Protein AF-A0AAD4PQE2-F1 (afdb_monomer)

Secondary structure (DSSP, 8-state):
-GGG-GGGS--TTSPPP--TTS-----BSS----B-PPPP--HHHHHHHHHHHHHHHHTTS------S-B--EEEEEEEEE-TTSPEEEEEEE--HHHHTTBPP----PPPHHHHHHT--SS-----SSTTGGGGT-----S-PPPB-SS-GGGSSEEEEEEE-SS-EEEEEE-STT-EEEEEEESSHHHHHHHHHHH--TTS-EEEE--HHHHHHHHHHHHHH-TT--EEE-

Mean predicted aligned error: 17.1 Å

Foldseek 3Di:
DCVVPVVVDDDPPDQDDDDPPDDDDWAFQDPDAAADDADDDDPVCVVVVVVVVVVCVVSVVDDDDDDSHDWYKDKDFDPDADPVRHTDIDIDTDCPSVVVGTDDDDDDDDDPVVVVVPDDPDDDDDDPVVVVCPVPPPPPDPQQQAEDPDDQVPWQQHEEEDEDPDWDWDWDCDPDNRIYIYTYDPDLVVVLVSVVVRDDQVTEHEYEDDPVSSVSCRVVCCVVCVSHHYYYD

InterPro domains:
  IPR043502 DNA/RNA polymerase superfamily [SSF56672] (3-122)
  IPR053134 RNA-directed DNA polymerase homolog [PTHR24559] (26-121)

Structure (mmCIF, N/CA/C/O backbone):
data_AF-A0AAD4PQE2-F1
#
_entry.id   AF-A0AAD4PQE2-F1
#
loop_
_atom_site.group_PDB
_atom_site.id
_atom_site.type_symbol
_atom_site.label_atom_id
_atom_site.label_alt_id
_atom_site.label_comp_id
_atom_site.label_asym_id
_atom_site.label_entity_id
_atom_site.label_seq_id
_atom_site.pdbx_PDB_ins_code
_atom_site.Cartn_x
_atom_site.Cartn_y
_atom_site.Cartn_z
_atom_site.occupancy
_atom_site.B_iso_or_equiv
_atom_site.auth_seq_id
_atom_site.auth_comp_id
_atom_site.auth_asym_id
_atom_site.auth_atom_id
_atom_site.pdbx_PDB_model_num
ATOM 1 N N . MET A 1 1 ? 8.855 13.771 -19.236 1.00 51.19 1 MET A N 1
ATOM 2 C CA . MET A 1 1 ? 7.438 13.335 -19.113 1.00 51.19 1 MET A CA 1
ATOM 3 C C . MET A 1 1 ? 6.855 13.584 -17.721 1.00 51.19 1 MET A C 1
ATOM 5 O O . MET A 1 1 ? 5.734 14.067 -17.658 1.00 51.19 1 MET A O 1
ATOM 9 N N . ILE A 1 2 ? 7.585 13.306 -16.632 1.00 50.81 2 ILE A N 1
ATOM 10 C CA . ILE A 1 2 ? 7.097 13.471 -15.245 1.00 50.81 2 ILE A CA 1
ATOM 11 C C . ILE A 1 2 ? 6.777 14.939 -14.909 1.00 50.81 2 ILE A C 1
ATOM 13 O O . ILE A 1 2 ? 5.687 15.231 -14.431 1.00 50.81 2 ILE A O 1
ATOM 17 N N . THR A 1 3 ? 7.640 15.883 -15.299 1.00 53.03 3 THR A N 1
ATOM 18 C CA . THR A 1 3 ? 7.457 17.333 -15.079 1.00 53.03 3 THR A CA 1
ATOM 19 C C . THR A 1 3 ? 6.183 17.924 -15.688 1.00 53.03 3 THR A C 1
ATOM 21 O O . THR A 1 3 ? 5.687 18.932 -15.200 1.00 53.03 3 THR A O 1
ATOM 24 N N . LYS A 1 4 ? 5.605 17.293 -16.721 1.00 66.00 4 LYS A N 1
ATOM 25 C CA . LYS A 1 4 ? 4.349 17.749 -17.348 1.00 66.00 4 LYS A CA 1
ATOM 26 C C . LYS A 1 4 ? 3.085 17.201 -16.668 1.00 66.00 4 LYS A C 1
ATOM 28 O O . LYS A 1 4 ? 1.998 17.681 -16.964 1.00 66.00 4 LYS A O 1
ATOM 33 N N . ARG A 1 5 ? 3.1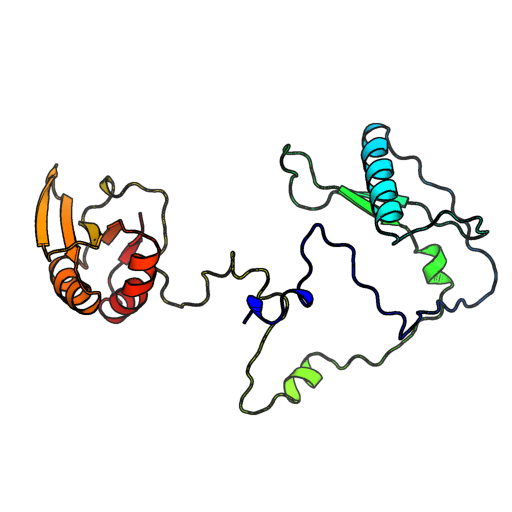95 16.183 -15.802 1.00 65.69 5 ARG A N 1
ATOM 34 C CA . ARG A 1 5 ? 2.055 15.495 -15.158 1.00 65.69 5 ARG A CA 1
ATOM 35 C C . ARG A 1 5 ? 2.313 15.203 -13.677 1.00 65.69 5 ARG A C 1
ATOM 37 O O . ARG A 1 5 ? 1.907 14.162 -13.180 1.00 65.69 5 ARG A O 1
ATOM 44 N N . ILE A 1 6 ? 2.972 16.124 -12.973 1.00 65.75 6 ILE A N 1
ATOM 45 C CA . ILE A 1 6 ? 3.325 15.967 -11.550 1.00 65.75 6 ILE A CA 1
ATOM 46 C C . ILE A 1 6 ? 2.075 15.689 -10.699 1.00 65.75 6 ILE A C 1
ATOM 48 O O . ILE A 1 6 ? 2.080 14.758 -9.910 1.00 65.75 6 ILE A O 1
ATOM 52 N N . LYS A 1 7 ? 0.962 16.386 -10.969 1.00 68.00 7 LYS A N 1
ATOM 53 C CA . LYS A 1 7 ? -0.331 16.205 -10.276 1.00 68.00 7 LYS A CA 1
ATOM 54 C C . LYS A 1 7 ? -0.959 14.807 -10.407 1.00 68.00 7 LYS A C 1
ATOM 56 O O . LYS A 1 7 ? -1.922 14.519 -9.711 1.00 68.00 7 LYS A O 1
ATOM 61 N N . ALA A 1 8 ? -0.489 13.974 -11.337 1.00 70.12 8 ALA A N 1
ATOM 62 C CA . ALA A 1 8 ? -0.991 12.611 -11.512 1.00 70.12 8 ALA A CA 1
ATOM 63 C C . ALA A 1 8 ? -0.262 11.589 -10.621 1.00 70.12 8 ALA A C 1
ATOM 65 O O . ALA A 1 8 ? -0.658 10.426 -10.590 1.00 70.12 8 ALA A O 1
ATOM 66 N N . PHE A 1 9 ? 0.807 12.000 -9.932 1.00 73.06 9 PHE A N 1
ATOM 67 C CA . PHE A 1 9 ? 1.588 11.152 -9.040 1.00 73.06 9 PHE A CA 1
ATOM 68 C C . PHE A 1 9 ? 1.399 11.626 -7.601 1.00 73.06 9 PHE A C 1
ATOM 70 O O . PHE A 1 9 ? 1.609 12.796 -7.309 1.00 73.06 9 PHE A O 1
ATOM 77 N N . SER A 1 10 ? 1.031 10.715 -6.702 1.00 67.69 10 SER A N 1
ATOM 78 C CA . SER A 1 10 ? 0.970 11.005 -5.269 1.00 67.69 10 SER A CA 1
ATOM 79 C C . SER A 1 10 ? 2.375 10.991 -4.665 1.00 67.69 10 SER A C 1
ATOM 81 O O . SER A 1 10 ? 3.104 10.007 -4.836 1.00 67.69 10 SER A O 1
ATOM 83 N N . THR A 1 11 ? 2.738 12.032 -3.921 1.00 67.00 11 THR A N 1
ATOM 84 C CA . THR A 1 11 ? 3.873 11.998 -2.989 1.00 67.00 11 THR A CA 1
ATOM 85 C C . THR A 1 11 ? 3.380 11.619 -1.589 1.00 67.00 11 THR A C 1
ATOM 87 O O . THR A 1 11 ? 2.189 11.703 -1.299 1.00 67.00 11 THR A O 1
ATOM 90 N N . SER A 1 12 ? 4.272 11.150 -0.713 1.00 62.12 12 SER A N 1
ATOM 91 C CA . SER A 1 12 ? 3.893 10.600 0.600 1.00 62.12 12 SER A CA 1
ATOM 92 C C . SER A 1 12 ? 3.268 11.612 1.571 1.00 62.12 12 SER A C 1
ATOM 94 O O . SER A 1 12 ? 2.661 11.184 2.543 1.00 62.12 12 SER A O 1
ATOM 96 N N . ASN A 1 13 ? 3.403 12.919 1.313 1.00 60.66 13 ASN A N 1
ATOM 97 C CA . ASN A 1 13 ? 2.971 13.999 2.213 1.00 60.66 13 ASN A CA 1
ATOM 98 C C . ASN A 1 13 ? 1.884 14.913 1.620 1.00 60.66 13 ASN A C 1
ATOM 100 O O . ASN A 1 13 ? 1.556 15.937 2.216 1.00 60.66 13 ASN A O 1
ATOM 104 N N . GLU A 1 14 ? 1.338 14.592 0.448 1.00 68.06 14 GLU A N 1
ATOM 105 C CA . GLU A 1 14 ? 0.245 15.373 -0.136 1.00 68.06 14 GLU A CA 1
ATOM 106 C C . GLU A 1 14 ? -1.115 14.851 0.336 1.00 68.06 14 GLU A C 1
ATOM 108 O O . GLU A 1 14 ? -1.351 13.642 0.391 1.00 68.06 14 GLU A O 1
ATOM 113 N N . ALA A 1 15 ? -2.029 15.774 0.650 1.00 68.19 15 ALA A N 1
ATOM 114 C CA . ALA A 1 15 ? -3.416 15.429 0.929 1.00 68.19 15 ALA A CA 1
ATOM 115 C C . ALA A 1 15 ? -4.009 14.675 -0.269 1.00 68.19 15 ALA A C 1
ATOM 117 O O . ALA A 1 15 ? -3.854 15.095 -1.420 1.00 68.19 15 ALA A O 1
ATOM 118 N N . LEU A 1 16 ? -4.683 13.555 0.001 1.00 71.25 16 LEU A N 1
ATOM 119 C CA . LEU A 1 16 ? -5.230 12.713 -1.056 1.00 71.25 16 LEU A CA 1
ATOM 120 C C . LEU A 1 16 ? -6.269 13.504 -1.868 1.00 71.25 16 LEU A C 1
ATOM 122 O O . LEU A 1 16 ? -7.258 13.976 -1.298 1.00 71.25 16 LEU A O 1
ATOM 126 N N . PRO A 1 17 ? -6.094 13.645 -3.195 1.00 72.06 17 PRO A N 1
ATOM 127 C CA . PRO A 1 17 ? -7.106 14.279 -4.020 1.00 72.06 17 PRO A CA 1
ATOM 128 C C . PRO A 1 17 ? -8.347 13.382 -4.059 1.00 72.06 17 PRO A C 1
ATOM 130 O O . PRO A 1 17 ? -8.258 12.194 -4.367 1.00 72.06 17 PRO A O 1
ATOM 133 N N . PHE A 1 18 ? -9.516 13.951 -3.776 1.00 70.00 18 PHE A N 1
ATOM 134 C CA . PHE A 1 18 ? -10.795 13.256 -3.899 1.00 70.00 18 PHE A CA 1
ATOM 135 C C . PHE A 1 18 ? -11.579 13.780 -5.105 1.00 70.00 18 PHE A C 1
ATOM 137 O O . PHE A 1 18 ? -11.436 14.930 -5.521 1.00 70.00 18 PHE A O 1
ATOM 144 N N . ASN A 1 19 ? -12.422 12.921 -5.673 1.00 70.62 19 ASN A N 1
ATOM 145 C CA . ASN A 1 19 ? -13.373 13.295 -6.709 1.00 70.62 19 ASN A CA 1
ATOM 146 C C . ASN A 1 19 ? -14.776 12.887 -6.252 1.00 70.62 19 ASN A C 1
ATOM 148 O O . ASN A 1 19 ? -15.021 11.719 -5.971 1.00 70.62 19 ASN A O 1
ATOM 152 N N . THR A 1 20 ? -15.697 13.845 -6.203 1.00 72.50 20 THR A N 1
ATOM 153 C CA . THR A 1 20 ? -17.081 13.635 -5.750 1.00 72.50 20 THR A CA 1
ATOM 154 C C . THR A 1 20 ? -18.014 13.158 -6.870 1.00 72.50 20 THR A C 1
ATOM 156 O O . THR A 1 20 ? -19.213 13.029 -6.652 1.00 72.50 20 THR A O 1
ATOM 159 N N . SER A 1 21 ? -17.498 12.902 -8.079 1.00 83.38 21 SER A N 1
ATOM 160 C CA . SER A 1 21 ? -18.322 12.526 -9.243 1.00 83.38 21 SER A CA 1
ATOM 161 C C . SER A 1 21 ? -19.103 11.225 -9.039 1.00 83.38 21 SER A C 1
ATOM 163 O O . SER A 1 21 ? -20.160 11.049 -9.637 1.00 83.38 21 SER A O 1
ATOM 165 N N . VAL A 1 22 ? -18.599 10.311 -8.204 1.00 84.31 22 VAL A N 1
ATOM 166 C CA . VAL A 1 22 ? -19.265 9.048 -7.871 1.00 84.31 22 VAL A CA 1
ATOM 167 C C . VAL A 1 22 ? -19.190 8.844 -6.364 1.00 84.31 22 VAL A C 1
ATOM 169 O O . VAL A 1 22 ? -18.102 8.815 -5.792 1.00 84.31 22 VAL A O 1
ATOM 172 N N . VAL A 1 23 ? -20.348 8.691 -5.724 1.00 86.50 23 VAL A N 1
ATOM 173 C CA . VAL A 1 23 ? -20.453 8.426 -4.285 1.00 86.50 23 VAL A CA 1
ATOM 174 C C . VAL A 1 23 ? -20.758 6.947 -4.080 1.00 86.50 23 VAL A C 1
ATOM 176 O O . VAL A 1 23 ? -21.785 6.445 -4.539 1.00 86.50 23 VAL A O 1
ATOM 179 N N . ALA A 1 24 ? -19.861 6.242 -3.393 1.00 86.38 24 ALA A N 1
ATOM 180 C CA . ALA A 1 24 ? -20.061 4.839 -3.058 1.00 86.38 24 ALA A CA 1
ATOM 181 C C . ALA A 1 24 ? -21.183 4.687 -2.018 1.00 86.38 24 ALA A C 1
ATOM 183 O O . ALA A 1 24 ? -21.185 5.366 -0.992 1.00 86.38 24 ALA A O 1
ATOM 184 N N . THR A 1 25 ? -22.120 3.772 -2.275 1.00 89.94 25 THR A N 1
ATOM 185 C CA . THR A 1 25 ? -23.204 3.426 -1.345 1.00 89.94 25 THR A CA 1
ATOM 186 C C . THR A 1 25 ? -23.055 1.974 -0.916 1.00 89.94 25 THR A C 1
ATOM 188 O O . THR A 1 25 ? -22.981 1.084 -1.762 1.00 89.94 25 THR A O 1
ATOM 191 N N . ILE A 1 26 ? -23.028 1.726 0.393 1.00 91.31 26 ILE A N 1
ATOM 192 C CA . ILE A 1 26 ? -22.961 0.373 0.954 1.00 91.31 26 ILE A CA 1
ATOM 193 C C . ILE A 1 26 ? -24.392 -0.106 1.183 1.00 91.31 26 ILE A C 1
ATOM 195 O O . ILE A 1 26 ? -25.116 0.468 1.992 1.00 91.31 26 ILE A O 1
ATOM 199 N N . ARG A 1 27 ? -24.805 -1.139 0.445 1.00 92.19 27 ARG A N 1
ATOM 200 C CA . ARG A 1 27 ? -26.125 -1.764 0.588 1.00 92.19 27 ARG A CA 1
ATOM 201 C C . ARG A 1 27 ? -26.031 -2.913 1.584 1.00 92.19 27 ARG A C 1
ATOM 203 O O . ARG A 1 27 ? -25.187 -3.791 1.409 1.00 92.19 27 ARG A O 1
ATOM 210 N N . THR A 1 28 ? -26.894 -2.920 2.587 1.00 91.75 28 THR A N 1
ATOM 211 C CA . THR A 1 28 ? -27.051 -4.024 3.540 1.00 91.75 28 THR A CA 1
ATOM 212 C C . THR A 1 28 ? -28.325 -4.813 3.243 1.00 91.75 28 THR A C 1
ATOM 214 O O . THR A 1 28 ? -29.230 -4.306 2.581 1.00 91.75 28 THR A O 1
ATOM 217 N N . GLU A 1 29 ? -28.372 -6.076 3.666 1.00 91.50 29 GLU A N 1
ATOM 218 C CA . GLU A 1 29 ? -29.553 -6.939 3.517 1.00 91.50 29 GLU A CA 1
ATOM 219 C C . GLU A 1 29 ? -30.709 -6.465 4.406 1.00 91.50 29 GLU A C 1
ATOM 221 O O . GLU A 1 29 ? -31.862 -6.431 3.978 1.00 91.50 29 GLU A O 1
ATOM 226 N N . ASP A 1 30 ? -30.377 -6.048 5.628 1.00 90.00 30 ASP A N 1
ATOM 227 C CA . ASP A 1 30 ? -31.276 -5.444 6.602 1.00 90.00 30 ASP A CA 1
ATOM 228 C C . ASP A 1 30 ? -30.780 -4.047 7.019 1.00 90.00 30 ASP A C 1
ATOM 230 O O . ASP A 1 30 ? -29.654 -3.644 6.729 1.00 90.00 30 ASP A O 1
ATOM 234 N N . ASN A 1 31 ? -31.640 -3.274 7.685 1.00 86.75 31 ASN A N 1
ATOM 235 C CA . ASN A 1 31 ? -31.277 -1.968 8.255 1.00 86.75 31 ASN A CA 1
ATOM 236 C C . ASN A 1 31 ? -30.878 -2.078 9.737 1.00 86.75 31 ASN A C 1
ATOM 238 O O . ASN A 1 31 ? -30.945 -1.090 10.476 1.00 86.75 31 ASN A O 1
ATOM 242 N N . GLU A 1 32 ? -30.503 -3.271 10.198 1.00 92.19 32 GLU A N 1
ATOM 243 C CA . GLU A 1 32 ? -30.131 -3.475 11.590 1.00 92.19 32 GLU A CA 1
ATOM 244 C C . GLU A 1 32 ? -28.663 -3.093 11.835 1.00 92.19 32 GLU A C 1
ATOM 246 O O . GLU A 1 32 ? -27.760 -3.537 11.120 1.00 92.19 32 GLU A O 1
ATOM 251 N N . PRO A 1 33 ? -28.377 -2.296 12.879 1.00 93.06 33 PRO A N 1
ATOM 252 C CA . PRO A 1 33 ? -27.019 -1.866 13.155 1.00 93.06 33 PRO A CA 1
ATOM 253 C C . PRO A 1 33 ? -26.133 -3.022 13.622 1.00 93.06 33 PRO A C 1
ATOM 255 O O . PRO A 1 33 ? -26.406 -3.693 14.618 1.00 93.06 33 PRO A O 1
ATOM 258 N N . VAL A 1 34 ? -24.996 -3.196 12.946 1.00 93.94 34 VAL A N 1
ATOM 259 C CA . VAL A 1 34 ? -23.957 -4.138 13.372 1.00 93.94 34 VAL A CA 1
ATOM 260 C C . VAL A 1 34 ? -23.061 -3.467 14.406 1.00 93.94 34 VAL A C 1
ATOM 262 O O . VAL A 1 34 ? -22.270 -2.576 14.085 1.00 93.94 34 VAL A O 1
ATOM 265 N N . TYR A 1 35 ? -23.153 -3.929 15.653 1.00 95.50 35 TYR A N 1
ATOM 266 C CA . TYR A 1 35 ? -22.290 -3.487 16.744 1.00 95.50 35 TYR A CA 1
ATOM 267 C C . TYR A 1 35 ? -21.337 -4.597 17.184 1.00 95.50 35 TYR A C 1
ATOM 269 O O . TYR A 1 35 ? -21.739 -5.707 17.536 1.00 95.50 35 TYR A O 1
ATOM 277 N N . SER A 1 36 ? -20.048 -4.280 17.211 1.00 94.88 36 SER A N 1
ATOM 278 C CA . SER A 1 36 ? -19.007 -5.138 17.768 1.00 94.88 36 SER A CA 1
ATOM 279 C C . SER A 1 36 ? -18.172 -4.380 18.782 1.00 94.88 36 SER A C 1
ATOM 281 O O . SER A 1 36 ? -17.771 -3.247 18.541 1.00 94.88 36 SER A O 1
ATOM 283 N N . LYS A 1 37 ? -17.911 -5.004 19.932 1.00 92.94 37 LYS A N 1
ATOM 284 C CA . LYS A 1 37 ? -17.111 -4.408 21.006 1.00 92.94 37 LYS A CA 1
ATOM 285 C C . LYS A 1 37 ? -15.669 -4.173 20.539 1.00 92.94 37 LYS A C 1
ATOM 287 O O . LYS A 1 37 ? -15.109 -5.021 19.851 1.00 92.94 37 LYS A O 1
ATOM 292 N N . LEU A 1 38 ? -15.078 -3.051 20.955 1.00 91.75 38 LEU A N 1
ATOM 293 C CA . LEU A 1 38 ? -13.665 -2.741 20.716 1.00 91.75 38 LEU A CA 1
ATOM 294 C C . LEU A 1 38 ? -12.747 -3.775 21.380 1.00 91.75 38 LEU A C 1
ATOM 296 O O . LEU A 1 38 ? -12.997 -4.201 22.512 1.00 91.75 38 LEU A O 1
ATOM 300 N N . TYR A 1 39 ? -11.673 -4.147 20.686 1.00 90.38 39 TYR A N 1
ATOM 301 C CA . TYR A 1 39 ? -10.624 -4.977 21.261 1.00 90.38 39 TYR A CA 1
ATOM 302 C C . TYR A 1 39 ? -9.694 -4.116 22.125 1.00 90.38 39 TYR A C 1
ATOM 304 O O . TYR A 1 39 ? -9.308 -3.026 21.695 1.00 90.38 39 TYR A O 1
ATOM 312 N N . PRO A 1 40 ? -9.312 -4.575 23.328 1.00 86.06 40 PRO A N 1
ATOM 313 C CA . PRO A 1 40 ? -8.261 -3.914 24.081 1.00 86.06 40 PRO A CA 1
ATOM 314 C C . PRO A 1 40 ? -6.931 -4.114 23.350 1.00 86.06 40 PRO A C 1
ATOM 316 O O . PRO A 1 40 ? -6.582 -5.238 22.989 1.00 86.06 40 PRO A O 1
ATOM 319 N N . TYR A 1 41 ? -6.183 -3.033 23.143 1.00 82.88 41 TYR A N 1
ATOM 320 C CA . TYR A 1 41 ? -4.818 -3.101 22.628 1.00 82.88 41 TYR A CA 1
ATOM 321 C C . TYR A 1 41 ? -3.804 -2.819 23.752 1.00 82.88 41 TYR A C 1
ATOM 323 O O . TYR A 1 41 ? -4.121 -2.090 24.694 1.00 82.88 41 TYR A O 1
ATOM 331 N N . PRO A 1 42 ? -2.586 -3.392 23.688 1.00 82.31 42 PRO A N 1
ATOM 332 C CA . PRO A 1 42 ? -1.534 -3.122 24.668 1.00 82.31 42 PRO A CA 1
ATOM 333 C C . PRO A 1 42 ? -1.121 -1.644 24.694 1.00 82.31 42 PRO A C 1
ATOM 335 O O . PRO A 1 42 ? -1.102 -0.987 23.653 1.00 82.31 42 PRO A O 1
ATOM 338 N N . ASN A 1 43 ? -0.692 -1.143 25.857 1.00 80.75 43 ASN A N 1
ATOM 339 C CA . ASN A 1 43 ? -0.325 0.271 26.040 1.00 80.75 43 ASN A CA 1
ATOM 340 C C . ASN A 1 43 ? 0.721 0.767 25.026 1.00 80.75 43 ASN A C 1
ATOM 342 O O . ASN A 1 43 ? 0.568 1.857 24.487 1.00 80.75 43 ASN A O 1
ATOM 346 N N . GLY A 1 44 ? 1.719 -0.055 24.676 1.00 82.56 44 GLY A N 1
ATOM 347 C CA . GLY A 1 44 ? 2.760 0.296 23.693 1.00 82.56 44 GLY A CA 1
ATOM 348 C C . GLY A 1 44 ? 2.278 0.441 22.239 1.00 82.56 44 GLY A C 1
ATOM 349 O O . GLY A 1 44 ? 3.078 0.678 21.335 1.00 82.56 44 GLY A O 1
ATOM 350 N N . VAL A 1 45 ? 0.983 0.251 21.984 1.00 85.50 45 VAL A N 1
ATOM 351 C CA . VAL A 1 45 ? 0.342 0.443 20.676 1.00 85.50 45 VAL A CA 1
ATOM 352 C C . VAL A 1 45 ? -0.575 1.672 20.677 1.00 85.50 45 VAL A C 1
ATOM 354 O O . VAL A 1 45 ? -0.916 2.177 19.611 1.00 85.50 45 VAL A O 1
ATOM 357 N N . SER A 1 46 ? -0.929 2.197 21.854 1.00 86.50 46 SER A N 1
ATOM 358 C CA . SER A 1 46 ? -1.867 3.313 22.002 1.00 86.50 46 SER A CA 1
ATOM 359 C C . SER A 1 46 ? -1.409 4.572 21.275 1.00 86.50 46 SER A C 1
ATOM 361 O O . SER A 1 46 ? -2.185 5.170 20.532 1.0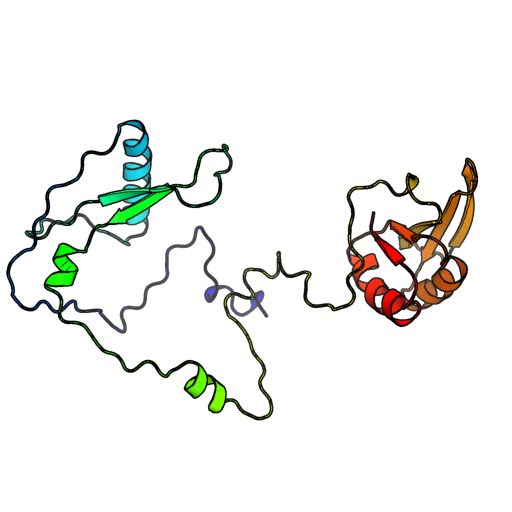0 86.50 46 SER A O 1
ATOM 363 N N . ASP A 1 47 ? -0.138 4.938 21.434 1.00 89.06 47 ASP A N 1
ATOM 364 C CA . ASP A 1 47 ? 0.417 6.151 20.825 1.00 89.06 47 ASP A CA 1
ATOM 365 C C . ASP A 1 47 ? 0.388 6.071 19.298 1.00 89.06 47 ASP A C 1
ATOM 367 O O . ASP A 1 47 ? -0.000 7.024 18.627 1.00 89.06 47 ASP A O 1
ATOM 371 N N . PHE A 1 48 ? 0.696 4.894 18.743 1.00 90.00 48 PHE A N 1
ATOM 372 C CA . PHE A 1 48 ? 0.592 4.645 17.307 1.00 90.00 48 PHE A CA 1
ATOM 373 C C . PHE A 1 48 ? -0.846 4.829 16.804 1.00 90.00 48 PHE A C 1
ATOM 375 O O . PHE A 1 48 ? -1.066 5.527 15.819 1.00 90.00 48 PHE A O 1
ATOM 382 N N . VAL A 1 49 ? -1.829 4.240 17.493 1.00 91.19 49 VAL A N 1
ATOM 383 C CA . VAL A 1 49 ? -3.246 4.339 17.103 1.00 91.19 49 VAL A CA 1
ATOM 384 C C . VAL A 1 49 ? -3.728 5.790 17.152 1.00 91.19 49 VAL A C 1
ATOM 386 O O . VAL A 1 49 ? -4.371 6.249 16.211 1.00 91.19 49 VAL A O 1
ATOM 389 N N . ASN A 1 50 ? -3.396 6.525 18.214 1.00 91.19 50 ASN A N 1
ATOM 390 C CA . ASN A 1 50 ? -3.795 7.924 18.368 1.00 91.19 50 ASN A CA 1
ATOM 391 C C . ASN A 1 50 ? -3.158 8.830 17.305 1.00 91.19 50 ASN A C 1
ATOM 393 O O . ASN A 1 50 ? -3.838 9.706 16.764 1.00 91.19 50 ASN A O 1
ATOM 397 N N . ASN A 1 51 ? -1.885 8.600 16.974 1.00 92.25 51 ASN A N 1
ATOM 398 C CA . ASN A 1 51 ? -1.188 9.340 15.923 1.00 92.25 51 ASN A CA 1
ATOM 399 C C . ASN A 1 51 ? -1.815 9.073 14.549 1.00 92.25 51 ASN A C 1
ATOM 401 O O . ASN A 1 51 ? -2.115 10.021 13.828 1.00 92.25 51 ASN A O 1
ATOM 405 N N . GLU A 1 52 ? -2.089 7.808 14.219 1.00 91.94 52 GLU A N 1
ATOM 406 C CA . GLU A 1 52 ? -2.733 7.429 12.955 1.00 91.94 52 GLU A CA 1
ATOM 407 C C . GLU A 1 52 ? -4.130 8.060 12.830 1.00 91.94 52 GLU A C 1
ATOM 409 O O . GLU A 1 52 ? -4.456 8.676 11.818 1.00 91.94 52 GLU A O 1
ATOM 414 N N . ILE A 1 53 ? -4.953 7.975 13.883 1.00 93.25 53 ILE A N 1
ATOM 415 C CA . ILE A 1 53 ? -6.286 8.598 13.909 1.00 93.25 53 ILE A CA 1
ATOM 416 C C . ILE A 1 53 ? -6.186 10.115 13.712 1.00 93.25 53 ILE A C 1
ATOM 418 O O . ILE A 1 53 ? -6.977 10.681 12.957 1.00 93.25 53 ILE A O 1
ATOM 422 N N . SER A 1 54 ? -5.220 10.772 14.358 1.00 93.88 54 SER A N 1
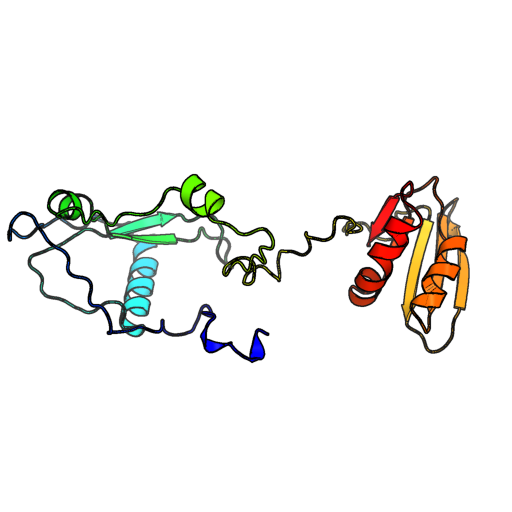ATOM 423 C CA . SER A 1 54 ? -5.018 12.220 14.229 1.00 93.88 54 SER A CA 1
ATOM 424 C C . SER A 1 54 ? -4.646 12.611 12.799 1.00 93.88 54 SER A C 1
ATOM 426 O O . SER A 1 54 ? -5.248 13.531 12.252 1.00 93.88 54 SER A O 1
ATOM 428 N N . GLN A 1 55 ? -3.743 11.864 12.156 1.00 91.19 55 GLN A N 1
ATOM 429 C CA . GLN A 1 55 ? -3.367 12.094 10.757 1.00 91.19 55 GLN A CA 1
ATOM 430 C C . GLN A 1 55 ? -4.550 11.889 9.801 1.00 91.19 55 GLN A C 1
ATOM 432 O O . GLN A 1 55 ? -4.757 12.684 8.886 1.00 91.19 55 GLN A O 1
ATOM 437 N N . LEU A 1 56 ? -5.369 10.854 10.020 1.00 91.19 56 LEU A N 1
ATOM 438 C CA . LEU A 1 56 ? -6.561 10.602 9.203 1.00 91.19 56 LEU A CA 1
ATOM 439 C C . LEU A 1 56 ? -7.638 11.686 9.379 1.00 91.19 56 LEU A C 1
ATOM 441 O O . LEU A 1 56 ? -8.350 11.999 8.421 1.00 91.19 56 LEU A O 1
ATOM 445 N N . LEU A 1 57 ? -7.774 12.242 10.589 1.00 92.81 57 LEU A N 1
ATOM 446 C CA . LEU A 1 57 ? -8.670 13.366 10.877 1.00 92.81 57 LEU A CA 1
ATOM 447 C C . LEU A 1 57 ? -8.178 14.653 10.208 1.00 92.81 57 LEU A C 1
ATOM 449 O O . LEU A 1 57 ? -8.967 15.332 9.555 1.00 92.81 57 LEU A O 1
ATOM 453 N N . GLU A 1 58 ? -6.888 14.968 10.337 1.00 90.81 58 GLU A N 1
ATOM 454 C CA . GLU A 1 58 ? -6.265 16.140 9.710 1.00 90.81 58 GLU A CA 1
ATOM 455 C C . GLU A 1 58 ? -6.331 16.061 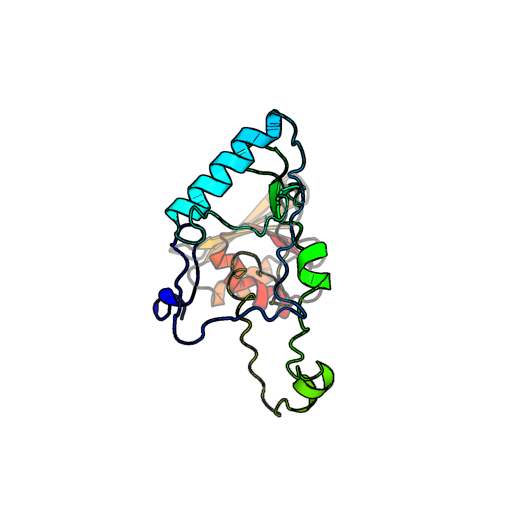8.179 1.00 90.81 58 GLU A C 1
ATOM 457 O O . GLU A 1 58 ? -6.664 17.041 7.514 1.00 90.81 58 GLU A O 1
ATOM 462 N N . GLY A 1 59 ? -6.122 14.867 7.617 1.00 86.88 59 GLY A N 1
ATOM 463 C CA . GLY A 1 59 ? -6.269 14.596 6.188 1.00 86.88 59 GLY A CA 1
ATOM 464 C C . GLY A 1 59 ? -7.715 14.588 5.678 1.00 86.88 59 GLY A C 1
ATOM 465 O O . GLY A 1 59 ? -7.928 14.393 4.483 1.00 86.88 59 GLY A O 1
ATOM 466 N N . GLY A 1 60 ? -8.717 14.757 6.551 1.00 88.12 60 GLY A N 1
ATOM 467 C CA . GLY A 1 60 ? -10.135 14.762 6.178 1.00 88.12 60 GLY A CA 1
ATOM 468 C C . GLY A 1 60 ? -10.668 13.415 5.673 1.00 88.12 60 GLY A C 1
ATOM 469 O O . GLY A 1 60 ? -11.726 13.370 5.047 1.00 88.12 60 GLY A O 1
ATOM 470 N N . ILE A 1 61 ? -9.949 12.317 5.931 1.00 89.12 61 ILE A N 1
ATOM 471 C CA . ILE A 1 61 ? -10.309 10.961 5.486 1.00 89.12 61 ILE A CA 1
ATOM 472 C C . ILE A 1 61 ? -11.399 10.378 6.391 1.00 89.12 61 ILE A C 1
ATOM 474 O O . ILE A 1 61 ? -12.306 9.687 5.923 1.00 89.12 61 ILE A O 1
ATOM 478 N N . ILE A 1 62 ? -11.327 10.666 7.694 1.00 93.19 62 ILE A N 1
ATOM 479 C CA . ILE A 1 62 ? -12.325 10.255 8.688 1.00 93.19 62 ILE A CA 1
ATOM 480 C C . ILE A 1 62 ? -12.903 11.470 9.414 1.00 93.19 62 ILE A C 1
ATOM 482 O O . ILE A 1 62 ? -12.352 12.567 9.379 1.00 93.19 62 ILE A O 1
ATOM 486 N N . ARG A 1 63 ? -14.024 11.265 10.111 1.00 94.88 63 ARG A N 1
ATOM 487 C CA . ARG A 1 63 ? -14.653 12.284 10.958 1.00 94.88 63 ARG A CA 1
ATOM 488 C C . ARG A 1 63 ? -15.223 11.666 12.233 1.00 94.88 63 ARG A C 1
ATOM 490 O O . ARG A 1 63 ? -15.643 10.505 12.199 1.00 94.88 63 ARG A O 1
ATOM 497 N N . PRO A 1 64 ? -15.329 12.432 13.330 1.00 95.56 64 PRO A N 1
ATOM 498 C CA . PRO A 1 64 ? -16.082 11.999 14.498 1.00 95.56 64 PRO A CA 1
ATOM 499 C C . PRO A 1 64 ? -17.533 11.688 14.116 1.00 95.56 64 PRO A C 1
ATOM 501 O O . PRO A 1 64 ? -18.160 12.410 13.335 1.00 95.56 64 PRO A O 1
ATOM 504 N N . SER A 1 65 ? -18.082 10.608 14.666 1.00 95.56 65 SER A N 1
ATOM 505 C CA . SER A 1 65 ? -19.458 10.189 14.400 1.00 95.56 65 SER A CA 1
ATOM 506 C C . SER A 1 65 ? -20.131 9.648 15.660 1.00 95.56 65 SER A C 1
ATOM 508 O O . SER A 1 65 ? -19.469 9.194 16.591 1.00 95.56 65 SER A O 1
ATOM 510 N N . LYS A 1 66 ? -21.465 9.714 15.688 1.00 95.25 66 LYS A N 1
ATOM 511 C CA . LYS A 1 66 ? -22.320 9.073 16.696 1.00 95.25 66 LYS A CA 1
ATOM 512 C C . LYS A 1 66 ? -23.182 8.034 15.982 1.00 95.25 66 LYS A C 1
ATOM 514 O O . LYS A 1 66 ? -24.319 8.321 15.621 1.00 95.25 66 LYS A O 1
ATOM 519 N N . SER A 1 67 ? -22.592 6.881 15.679 1.00 93.50 67 SER A N 1
ATOM 520 C CA . SER A 1 67 ? -23.235 5.813 14.905 1.00 93.50 67 SER A CA 1
ATOM 521 C C . SER A 1 67 ? -23.742 4.690 15.808 1.00 93.50 67 SER A C 1
ATOM 523 O O . SER A 1 67 ? -23.117 4.376 16.818 1.00 93.50 67 SER A O 1
ATOM 525 N N . ALA A 1 68 ? -24.849 4.056 15.416 1.00 94.12 68 ALA A N 1
ATOM 526 C CA . ALA A 1 68 ? -25.291 2.790 16.005 1.00 94.12 68 ALA A CA 1
ATOM 527 C C . ALA A 1 68 ? -24.427 1.598 15.538 1.00 94.12 68 ALA A C 1
ATOM 529 O O . ALA A 1 68 ? -24.396 0.558 16.192 1.00 94.12 68 ALA A O 1
ATOM 530 N N . TYR A 1 69 ? -23.702 1.759 14.427 1.00 94.94 69 TYR A N 1
ATOM 531 C CA . TYR A 1 69 ? -22.765 0.770 13.900 1.00 94.94 69 TYR A CA 1
ATOM 532 C C . TYR A 1 69 ? -21.394 0.933 14.555 1.00 94.94 69 TYR A C 1
ATOM 534 O O . TYR A 1 69 ? -20.905 2.054 14.698 1.00 94.94 69 TYR A O 1
ATOM 542 N N . ASN A 1 70 ? -20.742 -0.183 14.889 1.00 95.38 70 ASN A N 1
ATOM 543 C CA . ASN A 1 70 ? -19.374 -0.173 15.403 1.00 95.38 70 ASN A CA 1
ATOM 544 C C . ASN A 1 70 ? -18.592 -1.407 14.944 1.00 95.38 70 ASN A C 1
ATOM 546 O O . ASN A 1 70 ? -19.054 -2.536 15.113 1.00 95.38 70 ASN A O 1
ATOM 550 N N . SER A 1 71 ? -17.387 -1.191 14.419 1.00 95.88 71 SER A N 1
ATOM 551 C CA . SER A 1 71 ? -16.437 -2.246 14.041 1.00 95.88 71 SER A CA 1
ATOM 552 C C . SER A 1 71 ? -15.116 -2.028 14.783 1.00 95.88 71 SER A C 1
ATOM 554 O O . SER A 1 71 ? -14.641 -0.891 14.830 1.00 95.88 71 SER A O 1
ATOM 556 N N . PRO A 1 72 ? -14.524 -3.064 15.401 1.00 94.88 72 PRO A N 1
ATOM 557 C CA . PRO A 1 72 ? -13.325 -2.898 16.203 1.00 94.88 72 PRO A CA 1
ATOM 558 C C . PRO A 1 72 ? -12.088 -2.677 15.335 1.00 94.88 72 PRO A C 1
ATOM 560 O O . PRO A 1 72 ? -11.966 -3.228 14.242 1.00 94.88 72 PRO A O 1
ATOM 563 N N . ALA A 1 73 ? -11.156 -1.883 15.857 1.00 92.25 73 ALA A N 1
ATOM 564 C CA . ALA A 1 73 ? -9.845 -1.677 15.262 1.00 92.25 73 ALA A CA 1
ATOM 565 C C . ALA A 1 73 ? -8.801 -2.603 15.904 1.00 92.25 73 ALA A C 1
ATOM 567 O O . ALA A 1 73 ? -8.901 -2.956 17.081 1.00 92.25 73 ALA A O 1
ATOM 568 N N . TRP A 1 74 ? -7.792 -2.979 15.129 1.00 90.69 74 TRP A N 1
ATOM 569 C CA . TRP A 1 74 ? -6.668 -3.813 15.540 1.00 90.69 74 TRP A CA 1
ATOM 570 C C . TRP A 1 74 ? -5.391 -3.353 14.828 1.00 90.69 74 TRP A C 1
ATOM 572 O O . TRP A 1 74 ? -5.454 -2.799 13.732 1.00 90.69 74 TRP A O 1
ATOM 582 N N . VAL A 1 75 ? -4.223 -3.587 15.429 1.00 91.62 75 VAL A N 1
ATOM 583 C CA . VAL A 1 75 ? -2.927 -3.226 14.836 1.00 91.62 75 VAL A CA 1
ATOM 584 C C . VAL A 1 75 ? -2.164 -4.471 14.415 1.00 91.62 75 VAL A C 1
ATOM 586 O O . VAL A 1 75 ? -1.988 -5.401 15.198 1.00 91.62 75 VAL A O 1
ATOM 589 N N . VAL A 1 76 ? -1.695 -4.477 13.171 1.00 90.31 76 VAL A N 1
ATOM 590 C CA . VAL A 1 76 ? -0.875 -5.559 12.617 1.00 90.31 76 VAL A CA 1
ATOM 591 C C . VAL A 1 76 ? 0.518 -5.057 12.273 1.00 90.31 76 VAL A C 1
ATOM 593 O O . VAL A 1 76 ? 0.687 -3.921 11.826 1.00 90.31 76 VAL A O 1
ATOM 596 N N . ASP A 1 77 ? 1.507 -5.928 12.439 1.00 89.81 77 ASP A N 1
ATOM 597 C CA . ASP A 1 77 ? 2.855 -5.685 11.941 1.00 89.81 77 ASP A CA 1
ATOM 598 C C . ASP A 1 77 ? 2.857 -5.790 10.407 1.00 89.81 77 ASP A C 1
ATOM 600 O O . ASP A 1 77 ? 2.318 -6.729 9.815 1.00 89.81 77 ASP A O 1
ATOM 604 N N . LYS A 1 78 ? 3.485 -4.818 9.757 1.00 87.31 78 LYS A N 1
ATOM 605 C CA . LYS A 1 78 ? 3.786 -4.792 8.329 1.00 87.31 78 LYS A CA 1
ATOM 606 C C . LYS A 1 78 ? 5.263 -5.125 8.137 1.00 87.31 78 LYS A C 1
ATOM 608 O O . LYS A 1 78 ? 6.112 -4.736 8.931 1.00 87.31 78 LYS A O 1
ATOM 613 N N . ASN A 1 79 ? 5.572 -5.809 7.038 1.00 83.81 79 ASN A N 1
ATOM 614 C CA . ASN A 1 79 ? 6.953 -6.091 6.660 1.00 83.81 79 ASN A CA 1
ATOM 615 C C . ASN A 1 79 ? 7.763 -4.794 6.488 1.00 83.81 79 ASN A C 1
ATOM 617 O O . ASN A 1 79 ? 7.285 -3.822 5.895 1.00 83.81 79 ASN A O 1
ATOM 621 N N . GLY A 1 80 ? 9.008 -4.829 6.959 1.00 82.38 80 GLY A N 1
ATOM 622 C CA . GLY A 1 80 ? 9.928 -3.696 6.966 1.00 82.38 80 GLY A CA 1
ATOM 623 C C . GLY A 1 80 ? 10.053 -3.048 8.343 1.00 82.38 80 GLY A C 1
ATOM 624 O O . GLY A 1 80 ? 9.207 -3.236 9.220 1.00 82.38 80 GLY A O 1
ATOM 625 N N . PHE A 1 81 ? 11.125 -2.282 8.500 1.00 80.62 81 PHE A N 1
ATOM 626 C CA . PHE A 1 81 ? 11.409 -1.522 9.706 1.00 80.62 81 PHE A CA 1
ATOM 627 C C . PHE A 1 81 ? 11.275 -0.029 9.413 1.00 80.62 81 PHE A C 1
ATOM 629 O O . PHE A 1 81 ? 11.459 0.396 8.268 1.00 80.62 81 PHE A O 1
ATOM 636 N N . ASP A 1 82 ? 10.897 0.741 10.423 1.00 76.00 82 ASP A N 1
ATOM 637 C CA . ASP A 1 82 ? 11.007 2.190 10.383 1.00 76.00 82 ASP A CA 1
ATOM 638 C C . ASP A 1 82 ? 12.484 2.615 10.477 1.00 76.00 82 ASP A C 1
ATOM 640 O O . ASP A 1 82 ? 13.395 1.797 10.643 1.00 76.00 82 ASP A O 1
ATOM 644 N N . SER A 1 83 ? 12.725 3.918 10.351 1.00 73.50 83 SER A N 1
ATOM 645 C CA . SER A 1 83 ? 14.055 4.528 10.462 1.00 73.50 83 SER A CA 1
ATOM 646 C C . SER A 1 83 ? 14.739 4.260 11.811 1.00 73.50 83 SER A C 1
ATOM 648 O O . SER A 1 83 ? 15.951 4.425 11.923 1.00 73.50 83 SER A O 1
ATOM 650 N N . GLU A 1 84 ? 13.970 3.860 12.826 1.00 77.75 84 GLU A N 1
ATOM 651 C CA . GLU A 1 84 ? 14.406 3.601 14.199 1.00 77.75 84 GLU A CA 1
ATOM 652 C C . GLU A 1 84 ? 14.618 2.098 14.471 1.00 77.75 84 GLU A C 1
ATOM 654 O O . GLU A 1 84 ? 15.031 1.714 15.564 1.00 77.75 84 GLU A O 1
ATOM 659 N N . GLY A 1 85 ? 14.385 1.235 13.474 1.00 78.38 85 GLY A N 1
ATOM 660 C CA . GLY A 1 85 ? 14.557 -0.213 13.579 1.00 78.38 85 GLY A CA 1
ATOM 661 C C . GLY A 1 85 ? 13.367 -0.955 14.198 1.00 78.38 85 GLY A C 1
ATOM 662 O O . GLY A 1 85 ? 13.467 -2.160 14.439 1.00 78.38 85 GLY A O 1
ATOM 663 N N . ASN A 1 86 ? 12.231 -0.293 14.432 1.00 78.81 86 ASN A N 1
ATOM 664 C CA . ASN A 1 86 ? 11.001 -0.944 14.879 1.00 78.81 86 ASN A CA 1
ATOM 665 C C . ASN A 1 86 ? 10.199 -1.464 13.688 1.00 78.81 86 ASN A C 1
ATOM 667 O O . ASN A 1 86 ? 10.281 -0.953 12.575 1.00 78.81 86 ASN A O 1
ATOM 671 N N . LYS A 1 87 ? 9.385 -2.500 13.905 1.00 82.50 87 LYS A N 1
ATOM 672 C CA . LYS A 1 87 ? 8.488 -3.002 12.858 1.00 82.50 87 LYS A CA 1
ATOM 673 C C . LYS A 1 87 ? 7.479 -1.927 12.464 1.00 82.50 87 LYS A C 1
ATOM 675 O O . LYS A 1 87 ? 6.824 -1.345 13.330 1.00 82.50 87 LYS A O 1
ATOM 680 N N . ASN A 1 88 ? 7.279 -1.754 11.160 1.00 85.94 88 ASN A N 1
ATOM 681 C CA . ASN A 1 88 ? 6.190 -0.925 10.660 1.00 85.94 88 ASN A CA 1
ATOM 682 C C . ASN A 1 88 ? 4.845 -1.507 11.110 1.00 85.94 88 ASN A C 1
ATOM 684 O O . ASN A 1 88 ? 4.639 -2.715 11.052 1.00 85.94 88 ASN A O 1
ATOM 688 N N . LYS A 1 89 ? 3.909 -0.658 11.530 1.00 89.31 89 LYS A N 1
ATOM 689 C CA . LYS A 1 89 ? 2.575 -1.067 11.997 1.00 89.31 89 LYS A CA 1
ATOM 690 C C . LYS A 1 89 ? 1.494 -0.561 11.042 1.00 89.31 89 LYS A C 1
ATOM 692 O O . LYS A 1 89 ? 1.710 0.388 10.292 1.00 89.31 89 LYS A O 1
ATOM 697 N N . ARG A 1 90 ? 0.325 -1.203 11.044 1.00 90.75 90 ARG A N 1
ATOM 698 C CA . ARG A 1 90 ? -0.870 -0.762 10.308 1.00 90.75 90 ARG A CA 1
ATOM 699 C C . ARG A 1 90 ? -2.107 -0.882 11.188 1.00 90.75 90 ARG A C 1
ATOM 701 O O . ARG A 1 90 ? -2.342 -1.939 11.771 1.00 90.75 90 ARG A O 1
ATOM 708 N N . LEU A 1 91 ? -2.917 0.174 11.211 1.00 92.12 91 LEU A N 1
ATOM 709 C CA . LEU A 1 91 ? -4.260 0.155 11.784 1.00 92.12 91 LEU A CA 1
ATOM 710 C C . LEU A 1 91 ? -5.232 -0.539 10.815 1.00 92.12 91 LEU A C 1
ATOM 712 O O . LEU A 1 91 ? -5.303 -0.195 9.637 1.00 92.12 91 LEU A O 1
ATOM 716 N N . VAL A 1 92 ? -5.965 -1.538 11.300 1.00 92.88 92 VAL A N 1
ATOM 717 C CA . VAL A 1 92 ? -6.905 -2.354 10.521 1.00 92.88 92 VAL A CA 1
ATOM 718 C C . VAL A 1 92 ? -8.256 -2.354 11.219 1.00 92.88 92 VAL A C 1
ATOM 720 O O . VAL A 1 92 ? -8.328 -2.571 12.424 1.00 92.88 92 VAL A O 1
ATOM 723 N N . ILE A 1 93 ? -9.332 -2.145 10.463 1.00 94.88 93 ILE A N 1
ATOM 724 C CA . ILE A 1 93 ? -10.700 -2.246 10.979 1.00 94.88 93 ILE A CA 1
ATOM 725 C C . ILE A 1 93 ? -11.285 -3.605 10.595 1.00 94.88 93 ILE A C 1
ATOM 727 O O . ILE A 1 93 ? -11.228 -4.017 9.435 1.00 94.88 93 ILE A O 1
ATOM 731 N N . ASP A 1 94 ? -11.848 -4.308 11.572 1.00 94.75 94 ASP A N 1
ATOM 732 C CA . ASP A 1 94 ? -12.462 -5.618 11.385 1.00 94.75 94 ASP A CA 1
ATOM 733 C C . ASP A 1 94 ? -13.924 -5.478 10.938 1.00 94.75 94 ASP A C 1
ATOM 735 O O . ASP A 1 94 ? -14.851 -5.454 11.749 1.00 94.75 94 ASP A O 1
ATOM 739 N N . PHE A 1 95 ? -14.123 -5.391 9.623 1.00 95.31 95 PHE A N 1
ATOM 740 C CA . PHE A 1 95 ? -15.447 -5.283 9.008 1.00 95.31 95 PHE A CA 1
ATOM 741 C C . PHE A 1 95 ? -16.129 -6.630 8.740 1.00 95.31 95 PHE A C 1
ATOM 743 O O . PHE A 1 95 ? -17.158 -6.647 8.077 1.00 95.31 95 PHE A O 1
ATOM 750 N N . ARG A 1 96 ? -15.616 -7.767 9.236 1.00 94.94 96 ARG A N 1
ATOM 751 C CA . ARG A 1 96 ? -16.152 -9.099 8.874 1.00 94.94 96 ARG A CA 1
ATOM 752 C C . ARG A 1 96 ? -17.660 -9.225 9.119 1.00 94.94 96 ARG A C 1
ATOM 754 O O . ARG A 1 96 ? -18.400 -9.516 8.192 1.00 94.94 96 ARG A O 1
ATOM 761 N N . LYS A 1 97 ? -18.122 -8.874 10.322 1.00 94.19 97 LYS A N 1
ATOM 762 C CA . LYS A 1 97 ? -19.555 -8.912 10.674 1.00 94.19 97 LYS A CA 1
ATOM 763 C C . LYS A 1 97 ? -20.415 -7.930 9.880 1.00 94.19 97 LYS A C 1
ATOM 765 O O . LYS A 1 97 ? -21.600 -8.178 9.703 1.00 94.19 97 LYS A O 1
ATOM 770 N N . LEU A 1 98 ? -19.846 -6.793 9.472 1.00 94.12 98 LEU A N 1
ATOM 771 C CA . LEU A 1 98 ? -20.552 -5.846 8.614 1.00 94.12 98 LEU A CA 1
ATOM 772 C C . LEU A 1 98 ? -20.691 -6.439 7.210 1.00 94.12 98 LEU A C 1
ATOM 774 O O . LEU A 1 98 ? -21.791 -6.454 6.671 1.00 94.12 98 LEU A O 1
ATOM 778 N N . ASN A 1 99 ? -19.597 -6.981 6.670 1.00 94.31 99 ASN A N 1
ATOM 779 C CA . ASN A 1 99 ? -19.536 -7.598 5.349 1.00 94.31 99 ASN A CA 1
ATOM 780 C C . ASN A 1 99 ? -20.525 -8.763 5.205 1.00 94.31 99 ASN A C 1
ATOM 782 O O . ASN A 1 99 ? -21.150 -8.877 4.154 1.00 94.31 99 ASN A O 1
ATOM 786 N N . ASP A 1 100 ? -20.725 -9.562 6.260 1.00 93.88 100 ASP A N 1
ATOM 787 C CA . ASP A 1 100 ? -21.706 -10.659 6.283 1.00 93.88 100 ASP A CA 1
ATOM 788 C C . ASP A 1 100 ? -23.152 -10.183 6.062 1.00 93.88 100 ASP A C 1
ATOM 790 O O . ASP A 1 100 ? -23.984 -10.961 5.611 1.00 93.88 100 ASP A O 1
ATOM 794 N N . ARG A 1 101 ? -23.453 -8.911 6.363 1.00 93.12 101 ARG A N 1
ATOM 795 C CA . ARG A 1 101 ? -24.760 -8.283 6.113 1.00 93.12 101 ARG A CA 1
ATOM 796 C C . ARG A 1 101 ? -24.770 -7.370 4.889 1.00 93.12 101 ARG A C 1
ATOM 798 O O . ARG A 1 101 ? -25.784 -6.728 4.626 1.00 93.12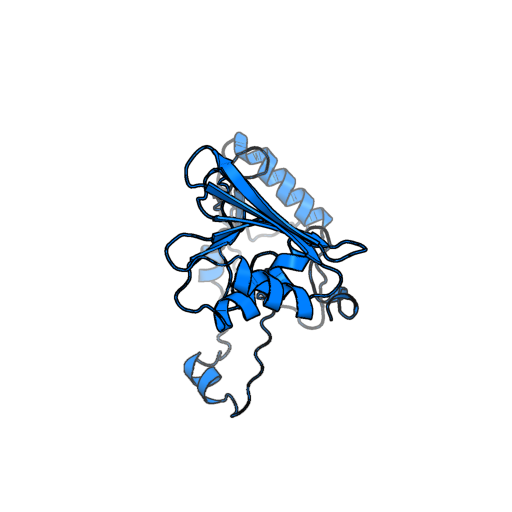 101 ARG A O 1
ATOM 805 N N . THR A 1 102 ? -23.658 -7.239 4.163 1.00 94.25 102 THR A N 1
ATOM 806 C CA . THR A 1 102 ? -23.596 -6.393 2.963 1.00 94.25 102 THR A CA 1
ATOM 807 C C . THR A 1 102 ? -23.964 -7.168 1.707 1.00 94.25 102 THR A C 1
ATOM 809 O O . THR A 1 102 ? -23.481 -8.273 1.471 1.00 94.25 102 THR A O 1
ATOM 812 N N . VAL A 1 103 ? -24.769 -6.549 0.846 1.00 93.12 103 VAL A N 1
ATOM 813 C CA . VAL A 1 103 ? -25.116 -7.109 -0.460 1.00 93.12 103 VAL A CA 1
ATOM 814 C C . VAL A 1 103 ? -23.907 -6.989 -1.387 1.00 93.12 103 VAL A C 1
ATOM 816 O O . VAL A 1 103 ? -23.464 -5.883 -1.708 1.00 93.12 103 VAL A O 1
ATOM 819 N N . ALA A 1 104 ? -23.395 -8.129 -1.852 1.00 89.38 104 ALA A N 1
ATOM 820 C CA . ALA A 1 104 ? -22.238 -8.180 -2.741 1.00 89.38 104 ALA A CA 1
ATOM 821 C C . ALA A 1 104 ? -22.510 -7.475 -4.083 1.00 89.38 104 ALA A C 1
ATOM 823 O O . ALA A 1 104 ? -23.391 -7.880 -4.846 1.00 89.38 104 ALA A O 1
ATOM 824 N N . ASP A 1 105 ? -21.707 -6.459 -4.404 1.00 87.12 105 ASP A N 1
ATOM 825 C CA . ASP A 1 105 ? -21.770 -5.763 -5.689 1.00 87.12 105 ASP A CA 1
ATOM 826 C C . ASP A 1 105 ? -20.905 -6.477 -6.738 1.00 87.12 105 ASP A C 1
ATOM 828 O O . ASP A 1 105 ? -19.678 -6.366 -6.757 1.00 87.12 105 ASP A O 1
ATOM 832 N N . ARG A 1 106 ? -21.543 -7.284 -7.592 1.00 83.75 106 ARG A N 1
ATOM 833 C CA . ARG A 1 106 ? -20.853 -8.086 -8.613 1.00 83.75 106 ARG A CA 1
ATOM 834 C C . ARG A 1 106 ? -20.675 -7.281 -9.896 1.00 83.75 106 ARG A C 1
ATOM 836 O O . ARG A 1 106 ? -21.458 -7.418 -10.833 1.00 83.75 106 ARG A O 1
ATOM 843 N N . TYR A 1 107 ? -19.622 -6.473 -9.952 1.00 86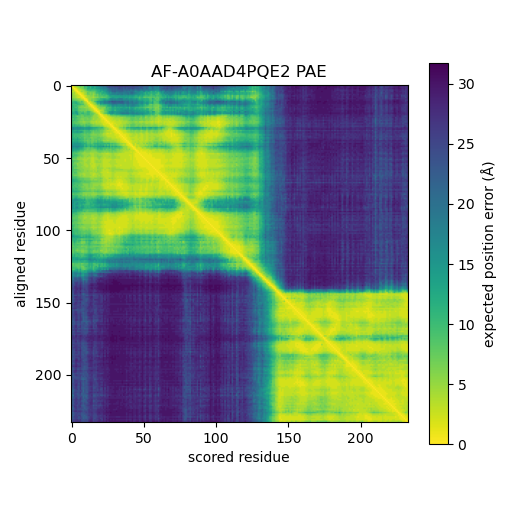.06 107 TYR A N 1
ATOM 844 C CA . TYR A 1 107 ? -19.213 -5.833 -11.200 1.00 86.06 107 TYR A CA 1
ATOM 845 C C . TYR A 1 107 ? -18.465 -6.836 -12.101 1.00 86.06 107 TYR A C 1
ATOM 847 O O . TYR A 1 107 ? -17.538 -7.501 -11.623 1.00 86.06 107 TYR A O 1
ATOM 855 N N . PRO A 1 108 ? -18.833 -6.985 -13.389 1.00 87.56 108 PRO A N 1
ATOM 856 C CA . PRO A 1 108 ? -18.188 -7.939 -14.282 1.00 87.56 108 PRO A CA 1
ATOM 857 C C . PRO A 1 108 ? -16.770 -7.472 -14.623 1.00 87.56 108 PRO A C 1
ATOM 859 O O . PRO A 1 108 ? -16.557 -6.651 -15.514 1.00 87.56 108 PRO A O 1
ATOM 862 N N . MET A 1 109 ? -15.784 -8.018 -13.915 1.00 90.12 109 MET A N 1
ATOM 863 C CA . MET A 1 109 ? -14.378 -7.834 -14.254 1.00 90.12 109 MET A CA 1
ATOM 864 C C . MET A 1 109 ? -13.963 -8.885 -15.290 1.00 90.12 109 MET A C 1
ATOM 866 O O . MET A 1 109 ? -14.136 -10.083 -15.041 1.00 90.12 109 MET A O 1
ATOM 870 N N . PRO A 1 110 ? -13.425 -8.476 -16.452 1.00 90.56 110 PRO A N 1
ATOM 871 C CA . PRO A 1 110 ? -12.968 -9.420 -17.460 1.00 90.56 110 PRO A CA 1
ATOM 872 C C . PRO A 1 110 ? -11.796 -10.251 -16.928 1.00 90.56 110 PRO A C 1
ATOM 874 O O . PRO A 1 110 ? -10.972 -9.768 -16.149 1.00 90.56 110 PRO A O 1
ATOM 877 N N . SER A 1 111 ? -11.711 -11.513 -17.349 1.00 88.44 111 SER A N 1
ATOM 878 C CA . SER A 1 111 ? -10.604 -12.380 -16.946 1.00 88.44 111 SER A CA 1
ATOM 879 C C . SER A 1 111 ? -9.288 -11.896 -17.559 1.00 88.44 111 SER A C 1
ATOM 881 O O . SER A 1 111 ? -9.272 -11.332 -18.655 1.00 88.44 111 SER A O 1
ATOM 883 N N . ILE A 1 112 ? -8.166 -12.150 -16.878 1.00 88.94 112 ILE A N 1
ATOM 884 C CA . ILE A 1 112 ? -6.835 -11.774 -17.384 1.00 88.94 112 ILE A CA 1
ATOM 885 C C . ILE A 1 112 ? -6.605 -12.304 -18.813 1.00 88.94 112 ILE A C 1
ATOM 887 O O . ILE A 1 112 ? -6.221 -11.506 -19.666 1.00 88.94 112 ILE A O 1
ATOM 891 N N . PRO A 1 113 ? -6.901 -13.580 -19.144 1.00 89.31 113 PRO A N 1
ATOM 892 C CA . PRO A 1 113 ? -6.745 -14.070 -20.514 1.00 89.31 113 PRO A CA 1
ATOM 893 C C . PRO A 1 113 ? -7.601 -13.311 -21.533 1.00 89.31 113 PRO A C 1
ATOM 895 O O . PRO A 1 113 ? -7.135 -13.044 -22.634 1.00 89.31 113 PRO A O 1
ATOM 898 N N . MET A 1 114 ? -8.827 -12.926 -21.166 1.00 88.19 114 MET A N 1
ATOM 899 C CA . MET A 1 114 ? -9.721 -12.161 -22.040 1.00 88.19 114 MET A CA 1
ATOM 900 C C . MET A 1 114 ? -9.197 -10.743 -22.289 1.00 88.19 114 MET A C 1
ATOM 902 O O . MET A 1 114 ? -9.276 -10.247 -23.409 1.00 88.19 114 MET A O 1
ATOM 906 N N . ILE A 1 115 ? -8.622 -10.101 -21.267 1.00 88.25 115 ILE A N 1
ATOM 907 C CA . ILE A 1 115 ? -7.955 -8.800 -21.416 1.00 88.25 115 ILE A CA 1
ATOM 908 C C . ILE A 1 115 ? -6.756 -8.932 -22.366 1.00 88.25 115 ILE A C 1
ATOM 910 O O . ILE A 1 115 ? -6.605 -8.120 -23.274 1.00 88.25 115 ILE A O 1
ATOM 914 N N . LEU A 1 116 ? -5.928 -9.967 -22.185 1.00 84.56 116 LEU A N 1
ATOM 915 C CA . LEU A 1 116 ? -4.715 -10.180 -22.980 1.00 84.56 116 LEU A CA 1
ATOM 916 C C . LEU A 1 116 ? -5.006 -10.580 -24.434 1.00 84.56 116 LEU A C 1
ATOM 918 O O . LEU A 1 116 ? -4.267 -10.184 -25.330 1.00 84.56 116 LEU A O 1
ATOM 922 N N . ALA A 1 117 ? -6.083 -11.327 -24.685 1.00 84.31 117 ALA A N 1
ATOM 923 C CA . ALA A 1 117 ? -6.488 -11.732 -26.032 1.00 84.31 117 ALA A CA 1
ATOM 924 C C . ALA A 1 117 ? -6.925 -10.548 -26.914 1.00 84.31 117 ALA A C 1
ATOM 926 O O . ALA A 1 117 ? -6.829 -10.625 -28.135 1.00 84.31 117 ALA A O 1
ATOM 927 N N . ASN A 1 118 ? -7.375 -9.451 -26.299 1.00 78.69 118 ASN A N 1
ATOM 928 C CA . ASN A 1 118 ? -7.808 -8.237 -26.993 1.00 78.69 118 ASN A CA 1
ATOM 929 C C . ASN A 1 118 ? -6.661 -7.251 -27.280 1.00 78.69 118 ASN A C 1
ATOM 931 O O . ASN A 1 118 ? -6.909 -6.144 -27.760 1.00 78.69 118 ASN A O 1
ATOM 935 N N . LEU A 1 119 ? -5.415 -7.615 -26.967 1.00 81.38 119 LEU A N 1
ATOM 936 C CA . LEU A 1 119 ? -4.253 -6.781 -27.255 1.00 81.38 119 LEU A CA 1
ATOM 937 C C . LEU A 1 119 ? -3.919 -6.800 -28.759 1.00 81.38 119 LEU A C 1
ATOM 939 O O . LEU A 1 119 ? -4.069 -7.815 -29.438 1.00 81.38 119 LEU A O 1
ATOM 943 N N . GLY A 1 120 ? -3.474 -5.659 -29.291 1.00 78.06 120 GLY A N 1
ATOM 944 C CA . GLY A 1 120 ? -3.166 -5.484 -30.713 1.00 78.06 120 GLY A CA 1
ATOM 945 C C . GLY A 1 120 ? -1.823 -6.095 -31.127 1.00 78.06 120 GLY A C 1
ATOM 946 O O . GLY A 1 120 ? -1.120 -6.702 -30.325 1.00 78.06 120 GLY A O 1
ATOM 947 N N . LYS A 1 121 ? -1.435 -5.920 -32.398 1.00 73.00 121 LYS A N 1
ATOM 948 C CA . LYS A 1 121 ? -0.120 -6.368 -32.908 1.00 73.00 121 LYS A CA 1
ATOM 949 C C . LYS A 1 121 ? 1.047 -5.501 -32.423 1.00 73.00 121 LYS A C 1
ATOM 951 O O . LYS A 1 121 ? 2.166 -5.994 -32.356 1.00 73.00 121 LYS A O 1
ATOM 956 N N . ASP A 1 122 ? 0.776 -4.241 -32.095 1.00 75.69 122 ASP A N 1
ATOM 957 C CA . ASP A 1 122 ? 1.747 -3.298 -31.548 1.00 75.69 122 ASP A CA 1
ATOM 958 C C . ASP A 1 122 ? 1.223 -2.780 -30.203 1.00 75.69 122 ASP A C 1
ATOM 960 O O . ASP A 1 122 ? 0.187 -2.113 -30.147 1.00 75.69 122 ASP A O 1
ATOM 964 N N . ASN A 1 123 ? 1.886 -3.167 -29.109 1.00 68.81 123 ASN A N 1
ATOM 965 C CA . ASN A 1 123 ? 1.453 -2.873 -27.744 1.00 68.81 123 ASN A CA 1
ATOM 966 C C . ASN A 1 123 ? 2.573 -2.164 -26.983 1.00 68.81 123 ASN A C 1
ATOM 968 O O . ASN A 1 123 ? 3.542 -2.785 -26.546 1.00 68.81 123 ASN A O 1
ATOM 972 N N . HIS A 1 124 ? 2.399 -0.867 -26.747 1.00 74.62 124 HIS A N 1
ATOM 973 C CA . HIS A 1 124 ? 3.250 -0.117 -25.831 1.00 74.62 124 HIS A CA 1
ATOM 974 C C . HIS A 1 124 ? 2.652 -0.151 -24.425 1.00 74.62 124 HIS A C 1
ATOM 976 O O . HIS A 1 124 ? 1.657 0.514 -24.135 1.00 74.62 124 HIS A O 1
ATOM 982 N N . VAL A 1 125 ? 3.271 -0.925 -23.537 1.00 68.25 125 VAL A N 1
ATOM 983 C CA . VAL A 1 125 ? 2.847 -1.017 -22.138 1.00 68.25 125 VAL A CA 1
ATOM 984 C C . VAL A 1 125 ? 3.472 0.128 -21.344 1.00 68.25 125 VAL A C 1
ATOM 986 O O . VAL A 1 125 ? 4.692 0.247 -21.244 1.00 68.25 125 VAL A O 1
ATOM 989 N N . ALA A 1 126 ? 2.628 0.969 -20.751 1.00 66.12 126 ALA A N 1
ATOM 990 C CA . ALA A 1 126 ? 3.031 1.944 -19.748 1.00 66.12 126 ALA A CA 1
ATOM 991 C C . ALA A 1 126 ? 2.360 1.575 -18.428 1.00 66.12 126 ALA A C 1
ATOM 993 O O . ALA A 1 126 ? 1.184 1.862 -18.220 1.00 66.12 126 ALA A O 1
ATOM 994 N N . ASP A 1 127 ? 3.109 0.924 -17.545 1.00 67.69 127 ASP A N 1
ATOM 995 C CA . ASP A 1 127 ? 2.620 0.616 -16.208 1.00 67.69 127 ASP A CA 1
ATOM 996 C C . ASP A 1 127 ? 2.764 1.839 -15.284 1.00 67.69 127 ASP A C 1
ATOM 998 O O . ASP A 1 127 ? 3.792 2.528 -15.264 1.00 67.69 127 ASP A O 1
ATOM 1002 N N . ALA A 1 128 ? 1.697 2.122 -14.535 1.00 63.44 128 ALA A N 1
ATOM 1003 C CA . ALA A 1 128 ? 1.614 3.236 -13.599 1.00 63.44 128 ALA A CA 1
ATOM 1004 C C . ALA A 1 128 ? 2.546 3.039 -12.389 1.00 63.44 128 ALA A C 1
ATOM 1006 O O . ALA A 1 128 ? 3.073 4.020 -11.861 1.00 63.44 128 ALA A O 1
ATOM 1007 N N . LEU A 1 129 ? 2.800 1.784 -11.996 1.00 57.38 129 LEU A N 1
ATOM 1008 C CA . LEU A 1 129 ? 3.652 1.426 -10.856 1.00 57.38 129 LEU A CA 1
ATOM 1009 C C . LEU A 1 129 ? 5.130 1.275 -11.237 1.00 57.38 129 LEU A C 1
ATOM 1011 O O . LEU A 1 129 ? 6.013 1.678 -10.479 1.00 57.38 129 LEU A O 1
ATOM 1015 N N . SER A 1 130 ? 5.415 0.806 -12.452 1.00 52.72 130 SER A N 1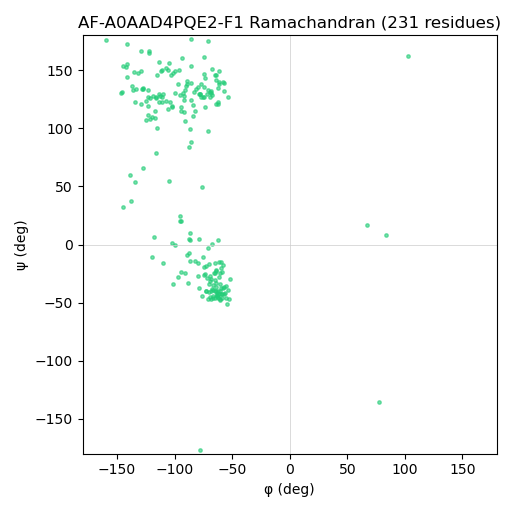
ATOM 1016 C CA . SER A 1 130 ? 6.776 0.695 -12.999 1.00 52.72 130 SER A CA 1
ATOM 1017 C C . SER A 1 130 ? 7.511 2.039 -13.088 1.00 52.72 130 SER A C 1
ATOM 1019 O O . SER A 1 130 ? 8.732 2.061 -13.219 1.00 52.72 130 SER A O 1
ATOM 1021 N N . ARG A 1 131 ? 6.797 3.172 -12.981 1.00 47.91 131 ARG A N 1
ATOM 1022 C CA . ARG A 1 131 ? 7.391 4.518 -12.948 1.00 47.91 131 ARG A CA 1
ATOM 1023 C C . ARG A 1 131 ? 7.727 5.038 -11.550 1.00 47.91 131 ARG A C 1
ATOM 1025 O O . ARG A 1 131 ? 8.620 5.871 -11.438 1.00 47.91 131 ARG A O 1
ATOM 1032 N N . GLN A 1 132 ? 7.064 4.551 -10.498 1.00 47.56 132 GLN A N 1
ATOM 1033 C CA . GLN A 1 132 ? 7.413 4.908 -9.113 1.00 47.56 132 GLN A CA 1
ATOM 1034 C C . GLN A 1 132 ? 8.727 4.244 -8.681 1.00 47.56 132 GLN A C 1
ATOM 1036 O O . GLN A 1 132 ? 9.499 4.822 -7.923 1.00 47.56 132 GLN A O 1
ATOM 1041 N N . ASN A 1 133 ? 9.028 3.077 -9.254 1.00 42.06 133 ASN A N 1
ATOM 1042 C CA . ASN A 1 133 ? 10.272 2.344 -9.041 1.00 42.06 133 ASN A CA 1
ATOM 1043 C C . ASN A 1 133 ? 11.348 2.620 -10.105 1.00 42.06 133 ASN A C 1
ATOM 1045 O O . ASN A 1 133 ? 12.248 1.804 -10.276 1.00 42.06 133 ASN A O 1
ATOM 1049 N N . ILE A 1 134 ? 11.335 3.764 -10.803 1.00 43.28 134 ILE A N 1
ATOM 1050 C CA . ILE A 1 134 ? 12.467 4.114 -11.690 1.00 43.28 134 ILE A CA 1
ATOM 1051 C C . ILE A 1 134 ? 13.765 4.318 -10.889 1.00 43.28 134 ILE A C 1
ATOM 1053 O O . ILE A 1 134 ? 14.844 4.076 -11.418 1.00 43.28 134 ILE A O 1
ATOM 1057 N N . ASN A 1 135 ? 13.675 4.604 -9.586 1.00 44.25 135 ASN A N 1
ATOM 1058 C CA . ASN A 1 135 ? 14.846 4.576 -8.705 1.00 44.25 135 ASN A CA 1
ATOM 1059 C C . ASN A 1 135 ? 15.310 3.146 -8.341 1.00 44.25 135 ASN A C 1
ATOM 1061 O O . ASN A 1 135 ? 16.392 2.992 -7.790 1.00 44.25 135 ASN A O 1
ATOM 1065 N N . ALA A 1 136 ? 14.527 2.103 -8.652 1.00 38.31 136 ALA A N 1
ATOM 1066 C CA . ALA A 1 136 ? 14.826 0.699 -8.340 1.00 38.31 136 ALA A CA 1
ATOM 1067 C C . ALA A 1 136 ? 14.943 -0.221 -9.579 1.00 38.31 136 ALA A C 1
ATOM 1069 O O . ALA A 1 136 ? 15.406 -1.355 -9.463 1.00 38.31 136 ALA A O 1
ATOM 1070 N N . LEU A 1 137 ? 14.560 0.241 -10.775 1.00 40.91 137 LEU A N 1
ATOM 1071 C CA . LEU A 1 137 ? 14.607 -0.518 -12.032 1.00 40.91 137 LEU A CA 1
ATOM 1072 C C . LEU A 1 137 ? 15.761 -0.073 -12.935 1.00 40.91 137 LEU A C 1
ATOM 1074 O O . LEU A 1 137 ? 15.607 0.142 -14.134 1.00 40.91 137 LEU A O 1
ATOM 1078 N N . GLN A 1 138 ? 16.967 -0.097 -12.380 1.00 40.59 138 GLN A N 1
ATOM 1079 C CA . GLN A 1 138 ? 18.197 -0.319 -13.142 1.00 40.59 138 GLN A CA 1
ATOM 1080 C C . GLN A 1 138 ? 18.320 -1.819 -13.501 1.00 40.59 138 GLN A C 1
ATOM 1082 O O . GLN A 1 138 ? 19.313 -2.474 -13.202 1.00 40.59 138 GLN A O 1
ATOM 1087 N N . LYS A 1 139 ? 17.254 -2.414 -14.056 1.00 38.91 139 LYS A N 1
ATOM 1088 C CA . LYS A 1 139 ? 17.183 -3.854 -14.377 1.00 38.91 139 LYS A CA 1
ATOM 1089 C C . LYS A 1 139 ? 16.382 -4.160 -15.648 1.00 38.91 139 LYS A C 1
ATOM 1091 O O . LYS A 1 139 ? 15.752 -5.203 -15.763 1.00 38.91 139 LYS A O 1
ATOM 1096 N N . SER A 1 140 ? 16.418 -3.250 -16.620 1.00 41.75 140 SER A N 1
ATOM 1097 C CA . SER A 1 140 ? 16.016 -3.547 -18.004 1.00 41.75 140 SER A CA 1
ATOM 1098 C C . SER A 1 140 ? 17.028 -2.998 -19.010 1.00 41.75 140 SER A C 1
ATOM 1100 O O . SER A 1 140 ? 16.708 -2.272 -19.939 1.00 41.75 140 SER A O 1
ATOM 1102 N N . LEU A 1 141 ? 18.287 -3.376 -18.824 1.00 42.44 141 LEU A N 1
ATOM 1103 C CA . LEU A 1 141 ? 19.210 -3.565 -19.933 1.00 42.44 141 LEU A CA 1
ATOM 1104 C C . LEU A 1 141 ? 19.801 -4.950 -19.704 1.00 42.44 141 LEU A C 1
ATOM 1106 O O . LEU A 1 141 ? 20.375 -5.212 -18.654 1.00 42.44 141 LEU A O 1
ATOM 1110 N N . THR A 1 142 ? 19.639 -5.860 -20.655 1.00 49.56 142 THR A N 1
ATOM 1111 C CA . THR A 1 142 ? 20.135 -7.248 -20.603 1.00 49.56 142 THR A CA 1
ATOM 1112 C C . THR A 1 142 ? 21.670 -7.348 -20.508 1.00 49.56 142 THR A C 1
ATOM 1114 O O . THR A 1 142 ? 22.220 -8.443 -20.489 1.00 49.56 142 THR A O 1
ATOM 1117 N N . PHE A 1 143 ? 22.355 -6.207 -20.398 1.00 57.03 143 PHE A N 1
ATOM 1118 C CA . PHE A 1 143 ? 23.799 -6.027 -20.380 1.00 57.03 143 PHE A CA 1
ATOM 1119 C C . PHE A 1 143 ? 24.193 -4.979 -19.327 1.00 57.03 143 PHE A C 1
ATOM 1121 O O . PHE A 1 143 ? 24.720 -3.916 -19.648 1.00 57.03 143 PHE A O 1
ATOM 1128 N N . THR A 1 144 ? 23.868 -5.225 -18.056 1.00 69.62 144 THR A N 1
ATOM 1129 C CA . THR A 1 144 ? 24.358 -4.381 -16.955 1.00 69.62 144 THR A CA 1
ATOM 1130 C C . THR A 1 144 ? 25.616 -5.007 -16.371 1.00 69.62 144 THR A C 1
ATOM 1132 O O . THR A 1 144 ? 25.575 -6.123 -15.848 1.00 69.62 144 THR A O 1
ATOM 1135 N N . ILE A 1 145 ? 26.735 -4.285 -16.453 1.00 83.00 145 ILE A N 1
ATOM 1136 C CA . ILE A 1 145 ? 27.962 -4.652 -15.742 1.00 83.00 145 ILE A CA 1
ATOM 1137 C C . ILE A 1 145 ? 27.657 -4.560 -14.237 1.00 83.00 145 ILE A C 1
ATOM 1139 O O . ILE A 1 145 ? 27.255 -3.496 -13.769 1.00 83.00 145 ILE A O 1
ATOM 1143 N N . PRO A 1 146 ? 27.797 -5.648 -13.462 1.00 85.19 146 PRO A N 1
ATOM 1144 C CA . PRO A 1 146 ? 27.403 -5.646 -12.059 1.00 85.19 146 PRO A CA 1
ATOM 1145 C C . PRO A 1 146 ? 28.369 -4.813 -11.206 1.00 85.19 146 PRO A C 1
ATOM 1147 O O . PRO A 1 146 ? 29.586 -5.030 -11.248 1.00 85.19 146 PRO A O 1
ATOM 1150 N N . THR A 1 147 ? 27.804 -3.912 -10.402 1.00 86.69 147 THR A N 1
ATOM 1151 C CA . THR A 1 147 ? 28.515 -3.145 -9.369 1.00 86.69 147 THR A CA 1
ATOM 1152 C C . THR A 1 147 ? 28.775 -4.012 -8.141 1.00 86.69 147 THR A C 1
ATOM 1154 O O . THR A 1 147 ? 27.909 -4.792 -7.739 1.00 86.69 147 THR A O 1
ATOM 1157 N N . ILE A 1 148 ? 29.970 -3.903 -7.565 1.00 87.31 148 ILE A N 1
ATOM 1158 C CA . ILE A 1 148 ? 30.409 -4.665 -6.393 1.00 87.31 148 ILE A CA 1
ATOM 1159 C C . ILE A 1 148 ? 31.116 -3.747 -5.392 1.00 87.31 148 ILE A C 1
ATOM 1161 O O . ILE A 1 148 ? 31.821 -2.834 -5.794 1.00 87.31 148 ILE A O 1
ATOM 1165 N N . ASP A 1 149 ? 31.013 -4.054 -4.098 1.00 84.12 149 ASP A N 1
ATOM 1166 C CA . ASP A 1 149 ? 31.657 -3.266 -3.028 1.00 84.12 149 ASP A CA 1
ATOM 1167 C C . ASP A 1 149 ? 33.168 -3.562 -2.869 1.00 84.12 149 ASP A C 1
ATOM 1169 O O . ASP A 1 149 ? 33.827 -3.083 -1.945 1.00 84.12 149 ASP A O 1
ATOM 1173 N N . GLN A 1 150 ? 33.745 -4.400 -3.739 1.00 86.88 150 GLN A N 1
ATOM 1174 C CA . GLN A 1 150 ? 35.161 -4.759 -3.681 1.00 86.88 150 GLN A CA 1
ATOM 1175 C C . GLN A 1 150 ? 36.021 -3.634 -4.281 1.00 86.88 150 GLN A C 1
ATOM 1177 O O . GLN A 1 150 ? 35.799 -3.259 -5.430 1.00 86.88 150 GLN A O 1
ATOM 1182 N N . PRO A 1 151 ? 37.070 -3.149 -3.589 1.00 89.50 151 PRO A N 1
ATOM 1183 C CA . PRO A 1 151 ? 37.914 -2.084 -4.122 1.00 89.50 151 PRO A CA 1
ATOM 1184 C C . PRO A 1 151 ? 38.669 -2.536 -5.380 1.00 89.50 151 PRO A C 1
ATOM 1186 O O . PRO A 1 151 ? 39.157 -3.670 -5.445 1.00 89.50 151 PRO A O 1
ATOM 1189 N N . ILE A 1 152 ? 38.875 -1.615 -6.332 1.00 91.25 152 ILE A N 1
ATOM 1190 C CA . ILE A 1 152 ? 39.551 -1.880 -7.620 1.00 91.25 152 ILE A CA 1
ATOM 1191 C C . ILE A 1 152 ? 40.927 -2.557 -7.464 1.00 91.25 152 ILE A C 1
ATOM 1193 O O . ILE A 1 152 ? 41.332 -3.379 -8.285 1.00 91.25 152 ILE A O 1
ATOM 1197 N N . ASN A 1 153 ? 41.624 -2.300 -6.352 1.00 88.94 153 ASN A N 1
ATOM 1198 C CA . ASN A 1 153 ? 42.912 -2.915 -6.014 1.00 88.94 153 ASN A CA 1
ATOM 1199 C C . ASN A 1 153 ? 42.856 -4.455 -5.900 1.00 88.94 153 ASN A C 1
ATOM 1201 O O . ASN A 1 153 ? 43.899 -5.117 -5.973 1.00 88.94 153 ASN A O 1
ATOM 1205 N N . GLY A 1 154 ? 41.667 -5.036 -5.706 1.00 87.44 154 GLY A N 1
ATOM 1206 C CA . GLY A 1 154 ? 41.431 -6.479 -5.642 1.00 87.44 154 GLY A CA 1
ATOM 1207 C C . GLY A 1 154 ? 41.586 -7.203 -6.982 1.00 87.44 154 GLY A C 1
ATOM 1208 O O . GLY A 1 154 ? 41.776 -8.418 -6.995 1.00 87.44 154 GLY A O 1
ATOM 1209 N N . PHE A 1 155 ? 41.572 -6.475 -8.100 1.00 92.31 155 PHE A N 1
ATOM 1210 C CA . PHE A 1 155 ? 41.526 -7.055 -9.440 1.00 92.31 155 PHE A CA 1
ATOM 1211 C C . PHE A 1 155 ? 42.896 -7.107 -10.110 1.00 92.31 155 PHE A C 1
ATOM 1213 O O . PHE A 1 155 ? 43.775 -6.279 -9.850 1.00 92.31 155 PHE A O 1
ATOM 1220 N N . ARG A 1 156 ? 43.084 -8.116 -10.973 1.00 90.88 156 ARG A N 1
ATOM 1221 C CA . ARG A 1 156 ? 44.306 -8.275 -11.777 1.00 90.88 156 ARG A CA 1
ATOM 1222 C C . ARG A 1 156 ? 44.384 -7.246 -12.892 1.00 90.88 156 ARG A C 1
ATOM 1224 O O . ARG A 1 156 ? 45.464 -6.713 -13.109 1.00 90.88 156 ARG A O 1
ATOM 1231 N N . ASN A 1 157 ? 43.260 -6.955 -13.542 1.00 93.75 157 ASN A N 1
ATOM 1232 C CA . ASN A 1 157 ? 43.172 -5.883 -14.519 1.00 93.75 157 ASN A CA 1
ATOM 1233 C C . ASN A 1 157 ? 42.245 -4.780 -14.011 1.00 93.75 157 ASN A C 1
ATOM 1235 O O . ASN A 1 157 ? 41.090 -5.044 -13.669 1.00 93.75 157 ASN A O 1
ATOM 1239 N N . GLN A 1 158 ? 42.783 -3.570 -13.921 1.00 95.19 158 GLN A N 1
ATOM 1240 C CA . GLN A 1 158 ? 42.158 -2.411 -13.297 1.00 95.19 158 GLN A CA 1
ATOM 1241 C C . GLN A 1 158 ? 42.090 -1.285 -14.321 1.00 95.19 158 GLN A C 1
ATOM 1243 O O . GLN A 1 158 ? 43.114 -0.925 -14.893 1.00 95.19 158 GLN A O 1
ATOM 1248 N N . MET A 1 159 ? 40.914 -0.712 -14.532 1.00 94.38 159 MET A N 1
ATOM 1249 C CA . MET A 1 159 ? 40.694 0.393 -15.459 1.00 94.38 159 MET A CA 1
ATOM 1250 C C . MET A 1 159 ? 40.074 1.554 -14.700 1.00 94.38 159 MET A C 1
ATOM 1252 O O . MET A 1 159 ? 38.995 1.413 -14.132 1.00 94.38 159 MET A O 1
ATOM 1256 N N . VAL A 1 160 ? 40.766 2.684 -14.681 1.00 94.12 160 VAL A N 1
ATOM 1257 C CA . VAL A 1 160 ? 40.267 3.944 -14.133 1.00 94.12 160 VAL A CA 1
ATOM 1258 C C . VAL A 1 160 ? 39.932 4.832 -15.320 1.00 94.12 160 VAL A C 1
ATOM 1260 O O . VAL A 1 160 ? 40.823 5.126 -16.120 1.00 94.12 160 VAL A O 1
ATOM 1263 N N . LEU A 1 161 ? 38.654 5.181 -15.467 1.00 93.38 161 LEU A N 1
ATOM 1264 C CA . LEU A 1 161 ? 38.164 5.999 -16.575 1.00 93.38 161 LEU A CA 1
ATOM 1265 C C . LEU A 1 161 ? 37.751 7.361 -16.033 1.00 93.38 161 LEU A C 1
ATOM 1267 O O . LEU A 1 161 ? 36.878 7.438 -15.168 1.00 93.38 161 LEU A O 1
ATOM 1271 N N . GLU A 1 162 ? 38.351 8.419 -16.566 1.00 91.12 162 GLU A N 1
ATOM 1272 C CA . GLU A 1 162 ? 38.057 9.792 -16.159 1.00 91.12 162 GLU A CA 1
ATOM 1273 C C . GLU A 1 162 ? 37.861 10.679 -17.391 1.00 91.12 162 GLU A C 1
ATOM 1275 O O . GLU A 1 162 ? 38.637 10.634 -18.347 1.00 91.12 162 GLU A O 1
ATOM 1280 N N . GLU A 1 163 ? 36.812 11.497 -17.379 1.00 89.62 163 GLU A N 1
ATOM 1281 C CA . GLU A 1 163 ? 36.603 12.507 -18.414 1.00 89.62 163 GLU A CA 1
ATOM 1282 C C . GLU A 1 163 ? 37.575 13.675 -18.181 1.00 89.62 163 GLU A C 1
ATOM 1284 O O . GLU A 1 163 ? 37.639 14.238 -17.085 1.00 89.62 163 GLU A O 1
ATOM 1289 N N . ALA A 1 164 ? 38.351 14.048 -19.201 1.00 88.69 164 ALA A N 1
ATOM 1290 C CA . ALA A 1 164 ? 39.359 15.100 -19.092 1.00 88.69 164 ALA A CA 1
ATOM 1291 C C . ALA A 1 164 ? 39.432 15.976 -20.347 1.00 88.69 164 ALA A C 1
ATOM 1293 O O . ALA A 1 164 ? 38.835 15.698 -21.380 1.00 88.69 164 ALA A O 1
ATOM 1294 N N . ARG A 1 165 ? 40.223 17.054 -20.269 1.00 87.50 165 ARG A N 1
ATOM 1295 C CA . ARG A 1 165 ? 40.451 17.982 -21.394 1.00 87.50 165 ARG A CA 1
ATOM 1296 C C . ARG A 1 165 ? 41.335 17.408 -22.503 1.00 87.50 165 ARG A C 1
ATOM 1298 O O . ARG A 1 165 ? 41.346 17.957 -23.600 1.00 87.50 165 ARG A O 1
ATOM 1305 N N . TYR A 1 166 ? 42.090 16.353 -22.207 1.00 88.19 166 TYR A N 1
ATOM 1306 C CA . TYR A 1 166 ? 43.030 15.725 -23.129 1.00 88.19 166 TYR A CA 1
ATOM 1307 C C . TYR A 1 166 ? 42.989 14.211 -22.956 1.00 88.19 166 TYR A C 1
ATOM 1309 O O . TYR A 1 166 ? 42.851 13.719 -21.835 1.00 88.19 166 TYR A O 1
ATOM 1317 N N . GLU A 1 167 ? 43.145 13.490 -24.063 1.00 88.38 167 GLU A N 1
ATOM 1318 C CA . GLU A 1 167 ? 43.210 12.032 -24.057 1.00 88.38 167 GLU A CA 1
ATOM 1319 C C . GLU A 1 167 ? 44.561 11.551 -23.516 1.00 88.38 167 GLU A C 1
ATOM 1321 O O . GLU A 1 167 ? 45.621 12.065 -23.879 1.00 88.38 167 GLU A O 1
ATOM 1326 N N . LEU A 1 168 ? 44.523 10.552 -22.637 1.00 90.56 168 LEU A N 1
ATOM 1327 C CA . LEU A 1 168 ? 45.711 9.922 -22.070 1.00 90.56 168 LEU A CA 1
ATOM 1328 C C . LEU A 1 168 ? 45.418 8.449 -21.826 1.00 90.56 168 LEU A C 1
ATOM 1330 O O . LEU A 1 168 ? 44.447 8.113 -21.157 1.00 90.56 168 LEU A O 1
ATOM 1334 N N . HIS A 1 169 ? 46.306 7.569 -22.281 1.00 92.44 169 HIS A N 1
ATOM 1335 C CA . HIS A 1 169 ? 46.302 6.170 -21.869 1.00 92.44 169 HIS A CA 1
ATOM 1336 C C . HIS A 1 169 ? 47.623 5.833 -21.198 1.00 92.44 169 HIS A C 1
ATOM 1338 O O . HIS A 1 169 ? 48.665 5.758 -21.847 1.00 92.44 169 HIS A O 1
ATOM 1344 N N . GLN A 1 170 ? 47.580 5.615 -19.887 1.00 91.94 170 GLN A N 1
ATOM 1345 C CA . GLN A 1 170 ? 48.745 5.220 -19.111 1.00 91.94 170 GLN A CA 1
ATOM 1346 C C . GLN A 1 170 ? 48.569 3.807 -18.565 1.00 91.94 170 GLN A C 1
ATOM 1348 O O . GLN A 1 170 ? 47.570 3.480 -17.926 1.00 91.94 170 GLN A O 1
ATOM 1353 N N . LYS A 1 171 ? 49.581 2.968 -18.788 1.00 92.06 171 LYS A N 1
ATOM 1354 C CA . LYS A 1 171 ? 49.648 1.597 -18.285 1.00 92.06 171 LYS A CA 1
ATOM 1355 C C . LYS A 1 171 ? 50.675 1.510 -17.162 1.00 92.06 171 LYS A C 1
ATOM 1357 O O . LYS A 1 171 ? 51.842 1.833 -17.361 1.00 92.06 171 LYS A O 1
ATOM 1362 N N . ILE A 1 172 ? 50.243 1.050 -15.996 1.00 91.75 172 ILE A N 1
ATOM 1363 C CA . ILE A 1 172 ? 51.064 0.915 -14.793 1.00 91.75 172 ILE A CA 1
ATOM 1364 C C . ILE A 1 172 ? 51.052 -0.551 -14.366 1.00 91.75 172 ILE A C 1
ATOM 1366 O O . ILE A 1 172 ? 49.993 -1.152 -14.176 1.00 91.75 172 ILE A O 1
ATOM 1370 N N . ILE A 1 173 ? 52.238 -1.134 -14.208 1.00 88.44 173 ILE A N 1
ATOM 1371 C CA . ILE A 1 173 ? 52.388 -2.450 -13.587 1.00 88.44 173 ILE A CA 1
ATOM 1372 C C . ILE A 1 173 ? 52.380 -2.228 -12.075 1.00 88.44 173 ILE A C 1
ATOM 1374 O O . ILE A 1 173 ? 53.246 -1.548 -11.529 1.00 88.44 173 ILE A O 1
ATOM 1378 N N . MET A 1 174 ? 51.358 -2.760 -11.416 1.00 80.56 174 MET A N 1
ATOM 1379 C CA . MET A 1 174 ? 51.211 -2.721 -9.965 1.00 80.56 174 MET A CA 1
ATOM 1380 C C . MET A 1 174 ? 51.964 -3.907 -9.345 1.00 80.56 174 MET A C 1
ATOM 1382 O O . MET A 1 174 ? 52.492 -4.765 -10.048 1.00 80.56 174 MET A O 1
ATOM 1386 N N . PHE A 1 175 ? 51.999 -3.994 -8.016 1.00 78.19 175 PHE A N 1
ATOM 1387 C CA . PHE A 1 175 ? 52.682 -5.087 -7.322 1.00 78.19 175 PHE A CA 1
ATOM 1388 C C . PHE A 1 175 ? 52.213 -6.477 -7.809 1.00 78.19 175 PHE A C 1
ATOM 1390 O O . PHE A 1 175 ? 51.014 -6.782 -7.804 1.00 78.19 175 PHE A O 1
ATOM 1397 N N . GLY A 1 176 ? 53.165 -7.328 -8.204 1.00 81.44 176 GLY A N 1
ATOM 1398 C CA . GLY A 1 176 ? 52.906 -8.666 -8.744 1.00 81.44 176 GLY A CA 1
ATOM 1399 C C . GLY A 1 176 ? 52.450 -8.652 -10.208 1.00 81.44 176 GLY A C 1
ATOM 1400 O O . GLY A 1 176 ? 53.020 -7.962 -11.042 1.00 81.44 176 GLY A O 1
ATOM 1401 N N . SER A 1 177 ? 51.422 -9.442 -10.531 1.00 84.19 177 SER A N 1
ATOM 1402 C CA . SER A 1 177 ? 50.844 -9.563 -11.883 1.00 84.19 177 SER A CA 1
ATOM 1403 C C . SER A 1 177 ? 49.638 -8.644 -12.120 1.00 84.19 177 SER A C 1
ATOM 1405 O O . SER A 1 177 ? 48.812 -8.906 -12.995 1.00 84.19 177 SER A O 1
ATOM 1407 N N . LYS A 1 178 ? 49.494 -7.591 -11.307 1.00 91.44 178 LYS A N 1
ATOM 1408 C CA . LYS A 1 178 ? 48.382 -6.641 -11.397 1.00 91.44 178 LYS A CA 1
ATOM 1409 C C . LYS A 1 178 ? 48.729 -5.497 -12.345 1.00 91.44 178 LYS A C 1
ATOM 1411 O O . LYS A 1 178 ? 49.839 -4.975 -12.329 1.00 91.44 178 LYS A O 1
ATOM 1416 N N . MET A 1 179 ? 47.755 -5.072 -13.131 1.00 91.94 179 MET A N 1
ATOM 1417 C CA . MET A 1 179 ? 47.896 -4.048 -14.157 1.00 91.94 179 MET A CA 1
ATOM 1418 C C . MET A 1 179 ? 46.818 -2.988 -13.967 1.00 91.94 179 MET A C 1
ATOM 1420 O O . MET A 1 179 ? 45.653 -3.325 -13.749 1.00 91.94 179 MET A O 1
ATOM 1424 N N . ARG A 1 180 ? 47.214 -1.714 -14.032 1.00 94.25 180 ARG A N 1
ATOM 1425 C CA . ARG A 1 180 ? 46.309 -0.567 -13.996 1.00 94.25 180 ARG A CA 1
ATOM 1426 C C . ARG A 1 180 ? 46.418 0.242 -15.276 1.00 94.25 180 ARG A C 1
ATOM 1428 O O . ARG A 1 180 ? 47.504 0.6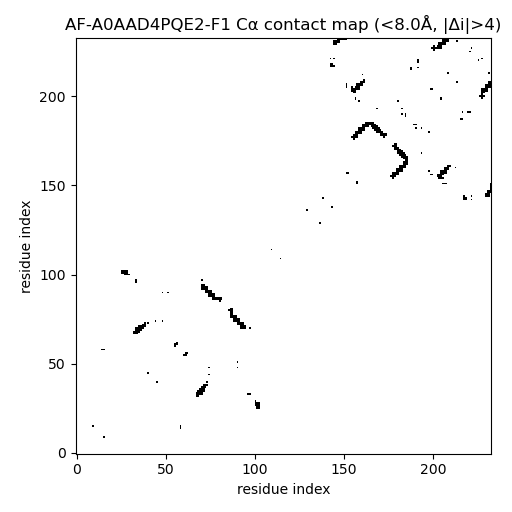72 -15.652 1.00 94.25 180 ARG A O 1
ATOM 1435 N N . HIS A 1 181 ? 45.276 0.479 -15.894 1.00 94.94 181 HIS A N 1
ATOM 1436 C CA . HIS A 1 181 ? 45.087 1.407 -16.989 1.00 94.94 181 HIS A CA 1
ATOM 1437 C C . HIS A 1 181 ? 44.407 2.659 -16.446 1.00 94.94 181 HIS A C 1
ATOM 1439 O O . HIS A 1 181 ? 43.335 2.564 -15.854 1.00 94.94 181 HIS A O 1
ATOM 1445 N N . ILE A 1 182 ? 45.041 3.811 -16.628 1.00 93.50 182 ILE A N 1
ATOM 1446 C CA . ILE A 1 182 ? 44.427 5.121 -16.410 1.00 93.50 182 ILE A CA 1
ATOM 1447 C C . ILE A 1 182 ? 44.096 5.656 -17.796 1.00 93.50 182 ILE A C 1
ATOM 1449 O O . ILE A 1 182 ? 44.991 5.781 -18.637 1.00 93.50 182 ILE A O 1
ATOM 1453 N N . ILE A 1 183 ? 42.810 5.874 -18.048 1.00 93.56 183 ILE A N 1
ATOM 1454 C CA . ILE A 1 183 ? 42.292 6.310 -19.339 1.00 93.56 183 ILE A CA 1
ATOM 1455 C C . ILE A 1 183 ? 41.568 7.630 -19.120 1.00 93.56 183 ILE A C 1
ATOM 1457 O O . ILE A 1 183 ? 40.485 7.665 -18.538 1.00 93.56 183 ILE A O 1
ATOM 1461 N N . HIS A 1 184 ? 42.177 8.705 -19.603 1.00 93.56 184 HIS A N 1
ATOM 1462 C CA . HIS A 1 184 ? 41.504 9.981 -19.752 1.00 93.56 184 HIS A CA 1
ATOM 1463 C C . HIS A 1 184 ? 40.926 10.073 -21.154 1.00 93.56 184 HIS A C 1
ATOM 1465 O O . HIS A 1 184 ? 41.639 9.828 -22.130 1.00 93.56 184 HIS A O 1
ATOM 1471 N N . PHE A 1 185 ? 39.654 10.433 -21.253 1.00 90.38 185 PHE A N 1
ATOM 1472 C CA . PHE A 1 185 ? 38.961 10.557 -22.530 1.00 90.38 185 PHE A CA 1
ATOM 1473 C C . PHE A 1 185 ? 38.250 11.907 -22.630 1.00 90.38 185 PHE A C 1
ATOM 1475 O O . PHE A 1 185 ? 37.823 12.477 -21.627 1.00 90.38 185 PHE A O 1
ATOM 1482 N N . THR A 1 186 ? 38.145 12.416 -23.854 1.00 86.56 186 THR A N 1
ATOM 1483 C CA . THR A 1 186 ? 37.392 13.633 -24.198 1.00 86.56 186 THR A CA 1
ATOM 1484 C C . THR A 1 186 ? 36.043 13.287 -24.826 1.00 86.56 186 THR A C 1
ATOM 1486 O O . THR A 1 186 ? 35.061 13.986 -24.599 1.00 86.56 186 THR A O 1
ATOM 1489 N N . ASP A 1 187 ? 35.988 12.194 -25.594 1.00 82.38 187 ASP A N 1
ATOM 1490 C CA . ASP A 1 187 ? 34.785 11.689 -26.249 1.00 82.38 187 ASP A CA 1
ATOM 1491 C C . ASP A 1 187 ? 34.614 10.180 -26.004 1.00 82.38 187 ASP A C 1
ATOM 1493 O O . ASP A 1 187 ? 35.569 9.406 -25.897 1.00 82.38 187 ASP A O 1
ATOM 1497 N N . LYS A 1 188 ? 33.356 9.754 -25.928 1.00 74.06 188 LYS A N 1
ATOM 1498 C CA . LYS A 1 188 ? 32.927 8.384 -25.637 1.00 74.06 188 LYS A CA 1
ATOM 1499 C C . LYS A 1 188 ? 33.243 7.423 -26.781 1.00 74.06 188 LYS A C 1
ATOM 1501 O O . LYS A 1 188 ? 33.451 6.244 -26.526 1.00 74.06 188 LYS A O 1
ATOM 1506 N N . TYR A 1 189 ? 33.313 7.916 -28.017 1.00 74.25 189 TYR A N 1
ATOM 1507 C CA . TYR A 1 189 ? 33.651 7.095 -29.183 1.00 74.25 189 TYR A CA 1
ATOM 1508 C C . TYR A 1 189 ? 35.105 6.584 -29.132 1.00 74.25 189 TYR A C 1
ATOM 1510 O O . TYR A 1 189 ? 35.362 5.395 -29.316 1.00 74.25 189 TYR A O 1
ATOM 1518 N N . ASN A 1 190 ? 36.054 7.458 -28.779 1.00 74.88 190 ASN A N 1
ATOM 1519 C CA . ASN A 1 190 ? 37.483 7.117 -28.695 1.00 74.88 190 ASN A CA 1
ATOM 1520 C C . ASN A 1 190 ? 37.822 6.272 -27.456 1.00 74.88 190 ASN A C 1
ATOM 1522 O O . ASN A 1 190 ? 38.776 5.482 -27.457 1.00 74.88 190 ASN A O 1
ATOM 1526 N N . LEU A 1 191 ? 37.017 6.398 -26.396 1.00 82.06 191 LEU A N 1
ATOM 1527 C CA . LEU A 1 191 ? 37.139 5.586 -25.188 1.00 82.06 191 LEU A CA 1
ATOM 1528 C C . LEU A 1 191 ? 37.051 4.091 -25.514 1.00 82.06 191 LEU A C 1
ATOM 1530 O O . LEU A 1 191 ? 37.858 3.307 -25.017 1.00 82.06 191 LEU A O 1
ATOM 1534 N N . THR A 1 192 ? 36.136 3.687 -26.394 1.00 78.06 192 THR A N 1
ATOM 1535 C CA . THR A 1 192 ? 35.957 2.273 -26.737 1.00 78.06 192 THR A CA 1
ATOM 1536 C C . THR A 1 192 ? 37.162 1.690 -27.479 1.00 78.06 192 THR A C 1
ATOM 1538 O O . THR A 1 192 ? 37.577 0.564 -27.192 1.00 78.06 192 THR A O 1
ATOM 1541 N N . GLU A 1 193 ? 37.781 2.445 -28.390 1.00 81.19 193 GLU A N 1
ATOM 1542 C CA . GLU A 1 193 ? 39.012 2.004 -29.059 1.00 81.19 193 GLU A CA 1
ATOM 1543 C C . GLU A 1 193 ? 40.166 1.836 -28.070 1.00 81.19 193 GLU A C 1
ATOM 1545 O O . GLU A 1 193 ? 40.858 0.816 -28.081 1.00 81.19 193 GLU A O 1
ATOM 1550 N N . THR A 1 194 ? 40.318 2.786 -27.149 1.00 84.38 194 THR A N 1
ATOM 1551 C CA . THR A 1 194 ? 41.343 2.722 -26.100 1.00 84.38 194 THR A CA 1
ATOM 1552 C C . THR A 1 194 ? 41.108 1.539 -25.155 1.00 84.38 194 THR A C 1
ATOM 1554 O O . THR A 1 194 ? 42.050 0.851 -24.750 1.00 84.38 194 THR A O 1
ATOM 1557 N N . MET A 1 195 ? 39.842 1.230 -24.861 1.00 84.38 195 MET A N 1
ATOM 1558 C CA . MET A 1 195 ? 39.453 0.091 -24.030 1.00 84.38 195 MET A CA 1
ATOM 1559 C C . MET A 1 195 ? 39.838 -1.251 -24.660 1.00 84.38 195 MET A C 1
ATOM 1561 O O . MET A 1 195 ? 40.255 -2.146 -23.925 1.00 84.38 195 MET A O 1
ATOM 1565 N N . LYS A 1 196 ? 39.822 -1.400 -25.994 1.00 84.94 196 LYS A N 1
ATOM 1566 C CA . LYS A 1 196 ? 40.290 -2.637 -26.662 1.00 84.94 196 LYS A CA 1
ATOM 1567 C C . LYS A 1 196 ? 41.719 -3.014 -26.278 1.00 84.94 196 LYS A C 1
ATOM 1569 O O . LYS A 1 196 ? 42.007 -4.192 -26.101 1.00 84.94 196 LYS A O 1
ATOM 1574 N N . ASN A 1 197 ? 42.581 -2.020 -26.078 1.00 84.81 197 ASN A N 1
ATOM 1575 C CA . ASN A 1 197 ? 43.978 -2.230 -25.695 1.00 84.81 197 ASN A CA 1
ATOM 1576 C C . ASN A 1 197 ? 44.170 -2.459 -24.186 1.00 84.81 197 ASN A C 1
ATOM 1578 O O . ASN A 1 197 ? 45.250 -2.869 -23.754 1.00 84.81 197 ASN A O 1
ATOM 1582 N N . ALA A 1 198 ? 43.150 -2.167 -23.378 1.00 88.38 198 ALA A N 1
ATOM 1583 C CA . ALA A 1 198 ? 43.172 -2.347 -21.932 1.00 88.38 198 ALA A CA 1
ATOM 1584 C C . ALA A 1 198 ? 42.515 -3.664 -21.490 1.00 88.38 198 ALA A C 1
ATOM 1586 O O . ALA A 1 198 ? 42.873 -4.198 -20.442 1.00 88.38 198 ALA A O 1
ATOM 1587 N N . VAL A 1 199 ? 41.551 -4.194 -22.249 1.00 91.44 199 VAL A N 1
ATOM 1588 C CA . VAL A 1 199 ? 40.786 -5.398 -21.885 1.00 91.44 199 VAL A CA 1
ATOM 1589 C C . VAL A 1 199 ? 41.651 -6.656 -21.917 1.00 91.44 199 VAL A C 1
ATOM 1591 O O . VAL A 1 199 ? 42.341 -6.939 -22.891 1.00 91.44 199 VAL A O 1
ATOM 1594 N N . ASN A 1 200 ? 41.552 -7.458 -20.855 1.00 90.12 200 ASN A N 1
ATOM 1595 C CA . ASN A 1 200 ? 42.152 -8.784 -20.780 1.00 90.12 200 ASN A CA 1
ATOM 1596 C C . ASN A 1 200 ? 41.047 -9.852 -20.635 1.00 90.12 200 ASN A C 1
ATOM 1598 O O . ASN A 1 200 ? 40.435 -9.940 -19.566 1.00 90.12 200 ASN A O 1
ATOM 1602 N N . PRO A 1 201 ? 40.784 -10.668 -21.674 1.00 88.12 201 PRO A N 1
ATOM 1603 C CA . PRO A 1 201 ? 39.739 -11.695 -21.648 1.00 88.12 201 PRO A CA 1
ATOM 1604 C C . PRO A 1 201 ? 39.951 -12.824 -20.626 1.00 88.12 201 PRO A C 1
ATOM 1606 O O . PRO A 1 201 ? 38.982 -13.462 -20.219 1.00 88.12 201 PRO A O 1
ATOM 1609 N N . GLU A 1 202 ? 41.189 -13.084 -20.192 1.00 88.44 202 GLU A N 1
ATOM 1610 C CA . GLU A 1 202 ? 41.517 -14.207 -19.296 1.00 88.44 202 GLU A CA 1
ATOM 1611 C C . GLU A 1 202 ? 41.187 -13.928 -17.822 1.00 88.44 202 GLU A C 1
ATOM 1613 O O . GLU A 1 202 ? 41.149 -14.840 -16.992 1.00 88.44 202 GLU A O 1
ATOM 1618 N N . VAL A 1 203 ? 40.964 -12.661 -17.467 1.00 90.69 203 VAL A N 1
ATOM 1619 C CA . VAL A 1 203 ? 40.730 -12.221 -16.088 1.00 90.69 203 VAL A CA 1
ATOM 1620 C C . VAL A 1 203 ? 39.471 -11.365 -15.985 1.00 90.69 203 VAL A C 1
ATOM 1622 O O . VAL A 1 203 ? 38.913 -10.898 -16.973 1.00 90.69 203 VAL A O 1
ATOM 1625 N N . VAL A 1 204 ? 39.006 -11.145 -14.756 1.00 91.38 204 VAL A N 1
ATOM 1626 C CA . VAL A 1 204 ? 37.934 -10.178 -14.496 1.00 91.38 204 VAL A CA 1
ATOM 1627 C C . VAL A 1 204 ? 38.503 -8.765 -14.610 1.00 91.38 204 VAL A C 1
ATOM 1629 O O . VAL A 1 204 ? 39.494 -8.441 -13.950 1.00 91.38 204 VAL A O 1
ATOM 1632 N N . ASN A 1 205 ? 37.858 -7.939 -15.430 1.00 93.19 205 ASN A N 1
ATOM 1633 C CA . ASN A 1 205 ? 38.237 -6.554 -15.685 1.00 93.19 205 ASN A CA 1
ATOM 1634 C C . ASN A 1 205 ? 37.433 -5.646 -14.752 1.00 93.19 205 ASN A C 1
ATOM 1636 O O . ASN A 1 205 ? 36.204 -5.596 -14.852 1.00 93.19 205 ASN A O 1
ATOM 1640 N N . ALA A 1 206 ? 38.111 -4.962 -13.832 1.00 94.81 206 ALA A N 1
ATOM 1641 C CA . ALA A 1 206 ? 37.476 -3.981 -12.961 1.00 94.81 206 ALA A CA 1
ATOM 1642 C C . ALA A 1 206 ? 37.517 -2.590 -13.582 1.00 94.81 206 ALA A C 1
ATOM 1644 O O . ALA A 1 206 ? 38.572 -2.153 -14.038 1.00 94.81 206 ALA A O 1
ATOM 1645 N N . ILE A 1 207 ? 36.379 -1.909 -13.554 1.00 94.31 207 ILE A N 1
ATOM 1646 C CA . ILE A 1 207 ? 36.193 -0.551 -14.053 1.00 94.31 207 ILE A CA 1
ATOM 1647 C C . ILE A 1 207 ? 35.831 0.334 -12.866 1.00 94.31 207 ILE A C 1
ATOM 1649 O O . ILE A 1 207 ? 34.886 0.028 -12.143 1.00 94.31 207 ILE A O 1
ATOM 1653 N N . HIS A 1 208 ? 36.573 1.419 -12.692 1.00 94.19 208 HIS A N 1
ATOM 1654 C CA . HIS A 1 208 ? 36.274 2.485 -11.750 1.00 94.19 208 HIS A CA 1
ATOM 1655 C C . HIS A 1 208 ? 36.031 3.769 -12.537 1.00 94.19 208 HIS A C 1
ATOM 1657 O O . HIS A 1 208 ? 36.927 4.248 -13.237 1.00 94.19 208 HIS A O 1
ATOM 1663 N N . CYS A 1 209 ? 34.806 4.277 -12.469 1.00 90.88 209 CYS A N 1
ATOM 1664 C CA . CYS A 1 209 ? 34.376 5.503 -13.131 1.00 90.88 209 CYS A CA 1
ATOM 1665 C C . CYS A 1 209 ? 33.112 6.039 -12.450 1.00 90.88 209 CYS A C 1
ATOM 1667 O O . CYS A 1 209 ? 32.551 5.405 -11.557 1.00 90.88 209 CYS A O 1
ATOM 1669 N N . ASP A 1 210 ? 32.628 7.199 -12.882 1.00 88.38 210 ASP A N 1
ATOM 1670 C CA . ASP A 1 210 ? 31.325 7.685 -12.445 1.00 88.38 210 ASP A CA 1
ATOM 1671 C C . ASP A 1 210 ? 30.168 6.917 -13.128 1.00 88.38 210 ASP A C 1
ATOM 1673 O O . ASP A 1 210 ? 30.319 6.245 -14.158 1.00 88.38 210 ASP A O 1
ATOM 1677 N N . LEU A 1 211 ? 28.973 6.994 -12.532 1.00 83.12 211 LEU A N 1
ATOM 1678 C CA . LEU A 1 211 ? 27.780 6.315 -13.052 1.00 83.12 211 LEU A CA 1
ATOM 1679 C C . LEU A 1 211 ? 27.384 6.775 -14.472 1.00 83.12 211 LEU A C 1
ATOM 1681 O O . LEU A 1 211 ? 27.002 5.915 -15.273 1.00 83.12 211 LEU A O 1
ATOM 1685 N N . PRO A 1 212 ? 27.465 8.075 -14.831 1.00 84.25 212 PRO A N 1
ATOM 1686 C CA . PRO A 1 212 ? 27.228 8.532 -16.200 1.00 84.25 212 PRO A CA 1
ATOM 1687 C C . PRO A 1 212 ? 28.167 7.903 -17.237 1.00 84.25 212 PRO A C 1
ATOM 1689 O O . PRO A 1 212 ? 27.697 7.506 -18.309 1.00 84.25 212 PRO A O 1
ATOM 1692 N N . THR A 1 213 ? 29.463 7.774 -16.932 1.00 86.00 213 THR A N 1
ATOM 1693 C CA . THR A 1 213 ? 30.431 7.131 -17.833 1.00 86.00 213 THR A CA 1
ATOM 1694 C C . THR A 1 213 ? 30.134 5.648 -17.969 1.00 86.00 213 THR A C 1
ATOM 1696 O O . THR A 1 213 ? 30.035 5.155 -19.094 1.00 86.00 213 THR A O 1
ATOM 1699 N N . LEU A 1 214 ? 29.881 4.947 -16.856 1.00 87.50 214 LEU A N 1
ATOM 1700 C CA . LEU A 1 214 ? 29.510 3.529 -16.881 1.00 87.50 214 LEU A CA 1
ATOM 1701 C C . LEU A 1 214 ? 28.280 3.287 -17.763 1.00 87.50 214 LEU A C 1
ATOM 1703 O O . LEU A 1 214 ? 28.272 2.378 -18.595 1.00 87.50 214 LEU A O 1
ATOM 1707 N N . ALA A 1 215 ? 27.246 4.117 -17.599 1.00 82.62 215 ALA A N 1
ATOM 1708 C CA . ALA A 1 215 ? 26.002 3.994 -18.346 1.00 82.62 215 ALA A CA 1
ATOM 1709 C C . ALA A 1 215 ? 26.209 4.140 -19.859 1.00 82.62 215 ALA A C 1
ATOM 1711 O O . ALA A 1 215 ? 25.521 3.469 -20.629 1.00 82.62 215 ALA A O 1
ATOM 1712 N N . ALA A 1 216 ? 27.161 4.981 -20.271 1.00 81.19 216 ALA A N 1
ATOM 1713 C CA . ALA A 1 216 ? 27.497 5.185 -21.671 1.00 81.19 216 ALA A CA 1
ATOM 1714 C C . ALA A 1 216 ? 28.261 4.003 -22.286 1.00 81.19 216 ALA A C 1
ATOM 1716 O O . ALA A 1 216 ? 27.979 3.634 -23.422 1.00 81.19 216 ALA A O 1
ATOM 1717 N N . VAL A 1 217 ? 29.195 3.392 -21.548 1.00 83.12 217 VAL A N 1
ATOM 1718 C CA . VAL A 1 217 ? 30.107 2.374 -22.109 1.00 83.12 217 VAL A CA 1
ATOM 1719 C C . VAL A 1 217 ? 29.635 0.931 -21.927 1.00 83.12 217 VAL A C 1
ATOM 1721 O O . VAL A 1 217 ? 30.027 0.054 -22.696 1.00 83.12 217 VAL A O 1
ATOM 1724 N N . GLN A 1 218 ? 28.781 0.648 -20.937 1.00 86.50 218 GLN A N 1
ATOM 1725 C CA . GLN A 1 218 ? 28.410 -0.728 -20.562 1.00 86.50 218 GLN A CA 1
ATOM 1726 C C . GLN A 1 218 ? 27.803 -1.552 -21.711 1.00 86.50 218 GLN A C 1
ATOM 1728 O O . GLN A 1 218 ? 28.071 -2.752 -21.823 1.00 86.50 218 GLN A O 1
ATOM 1733 N N . HIS A 1 219 ? 27.009 -0.916 -22.580 1.00 83.69 219 HIS A N 1
ATOM 1734 C CA . HIS A 1 219 ? 26.372 -1.582 -23.716 1.00 83.69 219 HIS A CA 1
ATOM 1735 C C . HIS A 1 219 ? 27.410 -1.979 -24.769 1.00 83.69 219 HIS A C 1
ATOM 1737 O O . HIS A 1 219 ? 27.408 -3.105 -25.267 1.00 83.69 219 HIS A O 1
ATOM 1743 N N . GLU A 1 220 ? 28.327 -1.066 -25.085 1.00 81.50 220 GLU A N 1
ATOM 1744 C CA . GLU A 1 220 ? 29.343 -1.284 -26.106 1.00 81.50 220 GLU A CA 1
ATOM 1745 C C . GLU A 1 220 ? 30.381 -2.318 -25.661 1.00 81.50 220 GLU A C 1
ATOM 1747 O O . GLU A 1 220 ? 30.700 -3.226 -26.425 1.00 81.50 220 GLU A O 1
ATOM 1752 N N . LEU A 1 221 ? 30.808 -2.275 -24.395 1.00 83.31 221 LEU A N 1
ATOM 1753 C CA . LEU A 1 221 ? 31.710 -3.280 -23.822 1.00 83.31 221 LEU A CA 1
ATOM 1754 C C . LEU A 1 221 ? 31.100 -4.685 -23.843 1.00 83.31 221 LEU A C 1
ATOM 1756 O O . LEU A 1 221 ? 31.776 -5.646 -24.207 1.00 83.31 221 LEU A O 1
ATOM 1760 N N . SER A 1 222 ? 29.816 -4.806 -23.505 1.00 82.06 222 SER A N 1
ATOM 1761 C CA . SER A 1 222 ? 29.120 -6.098 -23.524 1.00 82.06 222 SER A CA 1
ATOM 1762 C C . SER A 1 222 ? 28.909 -6.626 -24.947 1.00 82.06 222 SER A C 1
ATOM 1764 O O . SER A 1 222 ? 28.932 -7.835 -25.164 1.00 82.06 222 SER A O 1
ATOM 1766 N N . THR A 1 223 ? 28.735 -5.726 -25.920 1.00 82.31 223 THR A N 1
ATOM 1767 C CA . THR A 1 223 ? 28.556 -6.074 -27.339 1.00 82.31 223 THR A CA 1
ATOM 1768 C C . THR A 1 223 ? 29.877 -6.484 -27.990 1.00 82.31 223 THR A C 1
ATOM 1770 O O . THR A 1 223 ? 29.924 -7.469 -28.723 1.00 82.31 223 THR A O 1
ATOM 1773 N N . GLN A 1 224 ? 30.960 -5.746 -27.728 1.00 82.88 224 GLN A N 1
ATOM 1774 C CA . GLN A 1 224 ? 32.269 -5.992 -28.340 1.00 82.88 224 GLN A CA 1
ATOM 1775 C C . GLN A 1 224 ? 33.038 -7.141 -27.673 1.00 82.88 224 GLN A C 1
ATOM 1777 O O . GLN A 1 224 ? 33.830 -7.807 -28.338 1.00 82.88 224 GLN A O 1
ATOM 1782 N N . PHE A 1 225 ? 32.794 -7.409 -26.385 1.00 84.38 225 PHE A N 1
ATOM 1783 C CA . PHE A 1 225 ? 33.497 -8.440 -25.615 1.00 84.38 225 PHE A CA 1
ATOM 1784 C C . PHE A 1 225 ? 32.531 -9.405 -24.906 1.00 84.38 225 PHE A C 1
ATOM 1786 O O . PHE A 1 225 ? 32.513 -9.470 -23.674 1.00 84.38 225 PHE A O 1
ATOM 1793 N N . PRO A 1 226 ? 31.754 -10.211 -25.650 1.00 80.44 226 PRO A N 1
ATOM 1794 C CA . PRO A 1 226 ? 30.715 -11.069 -25.072 1.00 80.44 226 PRO A CA 1
ATOM 1795 C C . PRO A 1 226 ? 31.264 -12.171 -24.147 1.00 80.44 226 PRO A C 1
ATOM 1797 O O . PRO A 1 226 ? 30.559 -12.649 -23.261 1.00 80.44 226 PRO A O 1
ATOM 1800 N N . SER A 1 227 ? 32.521 -12.583 -24.330 1.00 82.12 227 SER A N 1
ATOM 1801 C CA . SER A 1 227 ? 33.185 -13.615 -23.522 1.00 82.12 227 SER A CA 1
ATOM 1802 C C . SER A 1 227 ? 33.903 -13.071 -22.281 1.00 82.12 227 SER A C 1
ATOM 1804 O O . SER A 1 227 ? 34.367 -13.855 -21.452 1.00 82.12 227 SER A O 1
ATOM 1806 N N . THR A 1 228 ? 34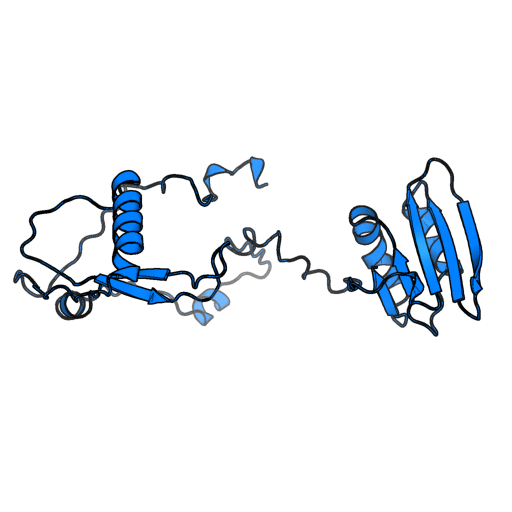.022 -11.748 -22.142 1.00 87.75 228 THR A N 1
ATOM 1807 C CA . THR A 1 228 ? 34.833 -11.113 -21.098 1.00 87.75 228 THR A CA 1
ATOM 1808 C C . THR A 1 228 ? 33.980 -10.705 -19.902 1.00 87.75 228 THR A C 1
ATOM 1810 O O . THR A 1 228 ? 32.888 -10.159 -20.040 1.00 87.75 228 THR A O 1
ATOM 1813 N N . LYS A 1 229 ? 34.492 -10.934 -18.688 1.00 90.88 229 LYS A N 1
ATOM 1814 C CA . LYS A 1 229 ? 33.809 -10.548 -17.446 1.00 90.88 229 LYS A CA 1
ATOM 1815 C C . LYS A 1 229 ? 34.248 -9.157 -16.996 1.00 90.88 229 LYS A C 1
ATOM 1817 O O . LYS A 1 229 ? 35.434 -8.940 -16.736 1.00 90.88 229 LYS A O 1
ATOM 1822 N N . PHE A 1 230 ? 33.277 -8.266 -16.814 1.00 91.94 230 PHE A N 1
ATOM 1823 C CA . PHE A 1 230 ? 33.471 -6.919 -16.275 1.00 91.94 230 PHE A CA 1
ATOM 1824 C C . PHE A 1 230 ? 32.829 -6.766 -14.892 1.00 91.94 230 PHE A C 1
ATOM 1826 O O . PHE A 1 230 ? 31.815 -7.406 -14.597 1.00 91.94 230 PHE A O 1
ATOM 1833 N N . ARG A 1 231 ? 33.416 -5.915 -14.045 1.00 92.75 231 ARG A N 1
ATOM 1834 C CA . ARG A 1 231 ? 32.878 -5.502 -12.740 1.00 92.75 231 ARG A CA 1
ATOM 1835 C C . ARG A 1 231 ? 33.069 -4.003 -12.556 1.00 92.75 231 ARG A C 1
ATOM 1837 O O . ARG A 1 231 ? 34.149 -3.502 -12.847 1.00 92.75 231 ARG A O 1
ATOM 1844 N N . HIS A 1 232 ? 32.051 -3.318 -12.051 1.00 93.12 232 HIS A N 1
ATOM 1845 C CA . HIS A 1 232 ? 32.164 -1.912 -11.671 1.00 93.12 232 HIS A CA 1
ATOM 1846 C C . HIS A 1 232 ? 32.477 -1.808 -10.172 1.00 93.12 232 HIS A C 1
ATOM 1848 O O . HIS A 1 232 ? 31.804 -2.468 -9.378 1.00 93.12 232 HIS A O 1
ATOM 1854 N N . CYS A 1 233 ? 33.513 -1.044 -9.817 1.00 86.06 233 CYS A N 1
ATOM 1855 C CA . CYS A 1 233 ? 34.010 -0.861 -8.449 1.00 86.06 233 CYS A CA 1
ATOM 1856 C C . CYS A 1 233 ? 33.857 0.592 -8.005 1.00 86.06 233 CYS A C 1
ATOM 1858 O O . CYS A 1 233 ? 34.279 1.478 -8.784 1.00 86.06 233 CYS A O 1
#

Organism: NCBI:txid30044

Solvent-accessible surface area (backbone atoms only — not comparable to full-atom values): 14810 Å² total; per-residue (Å²): 117,62,89,83,47,54,92,78,55,89,59,99,86,59,74,79,88,81,71,85,90,67,79,91,78,88,51,52,79,62,94,72,67,52,68,45,78,72,60,91,74,61,75,95,48,49,65,60,52,54,52,52,52,48,52,36,44,76,62,64,76,48,75,95,79,92,64,77,55,38,63,25,58,48,78,44,82,41,92,60,58,46,100,85,70,46,71,32,71,44,86,42,71,54,51,64,76,54,53,76,42,39,58,83,82,84,72,90,72,78,52,71,68,62,58,60,70,70,56,68,98,77,77,87,86,79,61,82,66,68,60,77,39,58,91,72,56,92,73,82,56,103,52,68,65,52,74,49,95,59,61,55,87,80,36,48,36,28,36,41,51,45,83,40,97,54,74,43,82,46,81,43,82,43,86,82,89,22,37,38,36,43,37,31,29,71,51,76,74,60,42,56,62,56,42,64,78,66,64,54,68,93,45,57,34,30,39,33,58,54,69,73,58,49,68,67,44,34,56,56,52,47,68,78,37,75,84,43,50,59,32,34,66

Sequence (233 aa):
MITKRIKAFSTSNEALPFNTSVVATIRTEDNEPVYSKLYPYPNGVSDFVNNEISQLLEGGIIRPSKSAYNSPAWVVDKNGFDSEGNKNKRLVIDFRKLNDRTVADRYPMPSIPMILANLGKDNHVADALSRQNINALQKSLTFTIPTIDQPINGFRNQMVLEEARYELHQKIIMFGSKMRHIIHFTDKYNLTETMKNAVNPEVVNAIHCDLPTLAAVQHELSTQFPSTKFRHC

Radius of gyration: 29.4 Å; Cα contacts (8 Å, |Δi|>4): 260; chains: 1; bounding box: 84×32×59 Å

pLDDT: mean 82.98, std 13.21, range [38.31, 95.88]

Nearest PDB structures (foldseek):
  8r0s-assembly1_A  TM=8.325E-01  e=4.985E-05  Cauliflower mosaic virus
  4ol8-assembly2_F  TM=8.271E-01  e=7.789E-05  Saccharomyces cerevisiae
  8wut-assembly1_E  TM=8.209E-01  e=2.286E-03  Moloney murine leukemia virus
  7kse-assembly1_A  TM=7.889E-01  e=3.573E-03  Eastern chimpanzee simian foamy virus
  7o24-assembly1_B  TM=8.329E-01  e=5.238E-03  White-tufted-ear marmoset simian foamy virus